Protein AF-A5N403-F1 (afdb_monomer)

Foldseek 3Di:
DDDDDDDPDPDDDDFAEDALEEDEDAQVVQVVCVVCQPDFDVVQLVCLVQFDQDPVRYTRWYWYHHPPDQKTKTAHAPNGRGRPDIDIGNGCCVVPVPQQFQQNVQCDKDAQEFEAEPVDDDDTATQGIGHNQFWDPQLCVVLVLNRRWGFPDWDQDPSGTYTYTYSHDRVSSRVVRCLSNVNDPPVVNPNITDDPVRDPDPDDPDDD

Organism: Clostridium kluyveri (strain ATCC 8527 / DSM 555 / NBRC 12016 / NCIMB 10680 / K1) (NCBI:txid431943)

Sequence (208 aa):
MKAIFERKPSDFNPQDFEVSKILRLPAKVFEDVLKSPQRDYDFIQDNIEQMYCDSSGVYHCLLLTGDGRTDGLLVESEDYGYCRYASYVPNISGLIAPVSRLKDLLRTRWENLHLLHKDVEVQPATIVELDEHTLTDAGKEAWTDVLDAEVVKVYTGYYGLQMELDKVKPSRLEEFSAMLAGYCPVSDYEKWVTQEDDAPSQSPQMKL

pLDDT: mean 91.49, std 12.28, range [38.53, 98.38]

Secondary structure (DSSP, 8-state):
------SS-SS-----EEEEEEEEE-HHHHHHHHH-TTS--HHHHTTGGG-EE-TTS-EEEEEEEETT-S-EEEEE-TTSSS-SEEEEES-THHHHS---BHHHHTTS-EEEEEEEETTB---PPPEEEESTTSB-HHHHHHTHHHHT-EEEEEEEETTEEEEEEESS-HHHHHHHHHHHTT-S-HHHHHHHB--GGGS---------

Radius of gyration: 23.16 Å; Cα contacts (8 Å, |Δi|>4): 354; chains: 1; bounding box: 57×55×63 Å

InterPro domains:
  IPR046292 Domain of unknown function DUF6329 [PF19854] (57-93)

Nearest PDB structures (foldseek):
  1hz6-assembly4_A  TM=2.995E-01  e=2.542E+00  Finegoldia magna ATCC 29328
  8bsh-assembly1_C  TM=2.728E-01  e=5.408E+00  Saccharomyces cerevisiae
  4kkj-assembly1_A  TM=2.646E-01  e=7.889E+00  Homo sapiens

Structure (mmCIF, N/CA/C/O backbone):
data_AF-A5N403-F1
#
_entry.id   AF-A5N403-F1
#
loop_
_atom_site.group_PDB
_atom_site.id
_atom_site.type_symbol
_atom_site.label_atom_id
_atom_site.label_alt_id
_atom_site.label_comp_id
_atom_site.label_asym_id
_atom_site.label_entity_id
_atom_site.label_seq_id
_atom_site.pdbx_PDB_ins_code
_atom_site.Cartn_x
_atom_site.Cartn_y
_atom_site.Cartn_z
_atom_site.occupancy
_atom_site.B_iso_or_equiv
_atom_site.auth_seq_id
_atom_site.auth_comp_id
_atom_site.auth_asym_id
_atom_site.auth_atom_id
_atom_site.pdbx_PDB_model_num
ATOM 1 N N . MET A 1 1 ? 0.984 11.788 18.161 1.00 70.75 1 MET A N 1
ATOM 2 C CA . MET A 1 1 ? 0.977 10.320 17.979 1.00 70.75 1 MET A CA 1
ATOM 3 C C . MET A 1 1 ? 0.554 9.676 19.298 1.00 70.75 1 MET A C 1
ATOM 5 O O . MET A 1 1 ? 0.879 10.239 20.337 1.00 70.75 1 MET A O 1
ATOM 9 N N . LYS A 1 2 ? -0.217 8.583 19.272 1.00 83.81 2 LYS A N 1
ATOM 10 C CA . LYS A 1 2 ? -0.691 7.843 20.462 1.00 83.81 2 LYS A CA 1
ATOM 11 C C . LYS A 1 2 ? -0.346 6.361 20.291 1.00 83.81 2 LYS A C 1
ATOM 13 O O . LYS A 1 2 ? -0.233 5.926 19.153 1.00 83.81 2 LYS A O 1
ATOM 18 N N . ALA A 1 3 ? -0.197 5.618 21.383 1.00 88.56 3 ALA A N 1
ATOM 19 C CA . ALA A 1 3 ? 0.074 4.180 21.370 1.00 88.56 3 ALA A CA 1
ATOM 20 C C . ALA A 1 3 ? -0.547 3.505 22.603 1.00 88.56 3 ALA A C 1
ATOM 22 O O . ALA A 1 3 ? -0.790 4.173 23.613 1.00 88.56 3 ALA A O 1
ATOM 23 N N . ILE A 1 4 ? -0.787 2.196 22.514 1.00 89.12 4 ILE A N 1
ATOM 24 C CA . ILE A 1 4 ? -1.200 1.344 23.635 1.00 89.12 4 ILE A CA 1
ATOM 25 C C . ILE A 1 4 ? 0.062 0.688 24.206 1.00 89.12 4 ILE A C 1
ATOM 27 O O . ILE A 1 4 ? 0.903 0.213 23.449 1.00 89.12 4 ILE A O 1
ATOM 31 N N . PHE A 1 5 ? 0.214 0.693 25.531 1.00 91.94 5 PHE A N 1
ATOM 32 C CA . PHE A 1 5 ? 1.354 0.082 26.215 1.00 91.94 5 PHE A CA 1
ATOM 33 C C . PHE A 1 5 ? 0.910 -1.154 26.992 1.00 91.94 5 PHE A C 1
ATOM 35 O O . PHE A 1 5 ? -0.034 -1.090 27.779 1.00 91.94 5 PHE A O 1
ATOM 42 N N . GLU A 1 6 ? 1.647 -2.248 26.832 1.00 92.88 6 GLU A N 1
ATOM 43 C CA . GLU A 1 6 ? 1.487 -3.456 27.634 1.00 92.88 6 GLU A CA 1
ATOM 44 C C . GLU A 1 6 ? 2.423 -3.426 28.845 1.00 92.88 6 GLU A C 1
ATOM 46 O O . GLU A 1 6 ? 3.586 -3.016 28.768 1.00 92.88 6 GLU A O 1
ATOM 51 N N . ARG A 1 7 ? 1.929 -3.857 30.008 1.00 94.88 7 ARG A N 1
ATOM 52 C CA . ARG A 1 7 ? 2.739 -3.898 31.228 1.00 94.88 7 ARG A CA 1
ATOM 53 C C . ARG A 1 7 ? 3.475 -5.230 31.314 1.00 94.88 7 ARG A C 1
ATOM 55 O O . ARG A 1 7 ? 2.864 -6.234 31.658 1.00 94.88 7 ARG A O 1
ATOM 62 N N . LYS A 1 8 ? 4.803 -5.187 31.158 1.00 94.38 8 LYS A N 1
ATOM 63 C CA . LYS A 1 8 ? 5.703 -6.355 31.250 1.00 94.38 8 LYS A CA 1
ATOM 64 C C . LYS A 1 8 ? 5.299 -7.493 30.290 1.00 94.38 8 LYS A C 1
ATOM 66 O O . LYS A 1 8 ? 5.094 -8.612 30.765 1.00 94.38 8 LYS A O 1
ATOM 71 N N . PRO A 1 9 ? 5.178 -7.224 28.979 1.00 93.56 9 PRO A N 1
ATOM 72 C CA . PRO A 1 9 ? 4.938 -8.291 28.020 1.00 93.56 9 PRO A CA 1
ATOM 73 C C . PRO A 1 9 ? 6.123 -9.262 28.057 1.00 93.56 9 PRO A C 1
ATOM 75 O O . PRO A 1 9 ? 7.281 -8.839 28.058 1.00 93.56 9 PRO A O 1
ATOM 78 N N . SER A 1 10 ? 5.837 -10.560 28.144 1.00 93.12 10 SER A N 1
ATOM 79 C CA . SER A 1 10 ? 6.849 -11.596 27.912 1.00 93.12 10 SER A CA 1
ATOM 80 C C . SER A 1 10 ? 7.191 -11.719 26.428 1.00 93.12 10 SER A C 1
ATOM 82 O O . SER A 1 10 ? 8.292 -12.150 26.107 1.00 93.12 10 SER A O 1
ATOM 84 N N . ASP A 1 11 ? 6.254 -11.334 25.558 1.00 93.50 11 ASP A N 1
ATOM 85 C CA . ASP A 1 11 ? 6.390 -11.238 24.108 1.00 93.50 11 ASP A CA 1
ATOM 86 C C . ASP A 1 11 ? 5.306 -10.293 23.554 1.00 93.50 11 ASP A C 1
ATOM 88 O O . ASP A 1 11 ? 4.301 -10.060 24.231 1.00 93.50 11 ASP A O 1
ATOM 92 N N . PHE A 1 12 ? 5.496 -9.769 22.344 1.00 88.69 12 PHE A N 1
ATOM 93 C CA . PHE A 1 12 ? 4.447 -9.093 21.581 1.00 88.69 12 PHE A CA 1
ATOM 94 C C . PHE A 1 12 ? 3.900 -10.072 20.547 1.00 88.69 12 PHE A C 1
ATOM 96 O O . PHE A 1 12 ? 4.667 -10.637 19.778 1.00 88.69 12 PHE A O 1
ATOM 103 N N . ASN A 1 13 ? 2.579 -10.242 20.500 1.00 88.06 13 ASN A N 1
ATOM 104 C CA . ASN A 1 13 ? 1.920 -11.184 19.593 1.00 88.06 13 ASN A CA 1
ATOM 105 C C . ASN A 1 13 ? 1.153 -10.444 18.475 1.00 88.06 13 ASN A C 1
ATOM 107 O O . ASN A 1 13 ? -0.083 -10.432 18.496 1.00 88.06 13 ASN A O 1
ATOM 111 N N . PRO A 1 14 ? 1.841 -9.760 17.536 1.00 90.75 14 PRO A N 1
ATOM 112 C CA . PRO A 1 14 ? 1.176 -9.117 16.409 1.00 90.75 14 PRO A CA 1
ATOM 113 C C . PRO A 1 14 ? 0.427 -10.167 15.581 1.00 90.75 14 PRO A C 1
ATOM 115 O O . PRO A 1 14 ? 0.894 -11.292 15.431 1.00 90.75 14 PRO A O 1
ATOM 118 N N . GLN A 1 15 ? -0.752 -9.801 15.086 1.00 93.56 15 GLN A N 1
ATOM 119 C CA . GLN A 1 15 ? -1.562 -10.654 14.218 1.00 93.56 15 GLN A CA 1
ATOM 120 C C . GLN A 1 15 ? -1.474 -10.134 12.785 1.00 93.56 15 GLN A C 1
ATOM 122 O O . GLN A 1 15 ? -1.488 -8.916 12.576 1.00 93.56 15 GLN A O 1
ATOM 127 N N . ASP A 1 16 ? -1.412 -11.049 11.820 1.00 93.44 16 ASP A N 1
ATOM 128 C CA . ASP A 1 16 ? -1.565 -10.704 10.411 1.00 93.44 16 ASP A CA 1
ATOM 129 C C . ASP A 1 16 ? -3.005 -10.256 10.149 1.00 93.44 16 ASP A C 1
ATOM 131 O O . ASP A 1 16 ? -3.963 -10.776 10.733 1.00 93.44 16 ASP A O 1
ATOM 135 N N . PHE A 1 17 ? -3.165 -9.265 9.278 1.00 95.06 17 PHE A N 1
ATOM 136 C CA . PHE A 1 17 ? -4.475 -8.720 8.951 1.00 95.06 17 PHE A CA 1
ATOM 137 C C . PHE A 1 17 ? -4.552 -8.258 7.498 1.00 95.06 17 PHE A C 1
ATOM 139 O O . PHE A 1 17 ? -3.551 -7.862 6.899 1.00 95.06 17 PHE A O 1
ATOM 146 N N . GLU A 1 18 ? -5.773 -8.232 6.974 1.00 92.25 18 GLU A N 1
ATOM 147 C CA . GLU A 1 18 ? -6.131 -7.617 5.701 1.00 92.25 18 GLU A CA 1
ATOM 148 C C . GLU A 1 18 ? -7.234 -6.578 5.939 1.00 92.25 18 GLU A C 1
ATOM 150 O O . GLU A 1 18 ? -8.177 -6.801 6.702 1.00 92.25 18 GLU A O 1
ATOM 155 N N . VAL A 1 19 ? -7.123 -5.409 5.303 1.00 94.62 19 VAL A N 1
ATOM 156 C CA . VAL A 1 19 ? -8.184 -4.395 5.352 1.00 94.62 19 VAL A CA 1
ATOM 157 C C . VAL A 1 19 ? -9.211 -4.711 4.273 1.00 94.62 19 VAL A C 1
ATOM 159 O O . VAL A 1 19 ? -9.055 -4.312 3.121 1.00 94.62 19 VAL A O 1
ATOM 162 N N . SER A 1 20 ? -10.294 -5.375 4.662 1.00 94.38 20 SER A N 1
ATOM 163 C CA . SER A 1 20 ? -11.363 -5.781 3.746 1.00 94.38 20 SER A CA 1
ATOM 164 C C . SER A 1 20 ? -12.211 -4.590 3.297 1.00 94.38 20 SER A C 1
ATOM 166 O O . SER A 1 20 ? -12.667 -4.525 2.155 1.00 94.38 20 SER A O 1
ATOM 168 N N . LYS A 1 21 ? -12.413 -3.596 4.176 1.00 94.69 21 LYS A N 1
ATOM 169 C CA . LYS A 1 21 ? -13.143 -2.366 3.838 1.00 94.69 21 LYS A CA 1
ATOM 170 C C . LYS A 1 21 ? -12.748 -1.192 4.726 1.00 94.69 21 LYS A C 1
ATOM 172 O O . LYS A 1 21 ? -12.587 -1.325 5.935 1.00 94.69 21 LYS A O 1
ATOM 177 N N . ILE A 1 22 ? -12.655 -0.006 4.125 1.00 95.81 22 ILE A N 1
ATOM 178 C CA . ILE A 1 22 ? -12.386 1.248 4.838 1.00 95.81 22 ILE A CA 1
ATOM 179 C C . ILE A 1 22 ? -13.698 2.010 5.028 1.00 95.81 22 ILE A C 1
ATOM 181 O O . ILE A 1 22 ? -14.377 2.331 4.050 1.00 95.81 22 ILE A O 1
ATOM 185 N N . LEU A 1 23 ? -14.027 2.360 6.272 1.00 96.81 23 LEU A N 1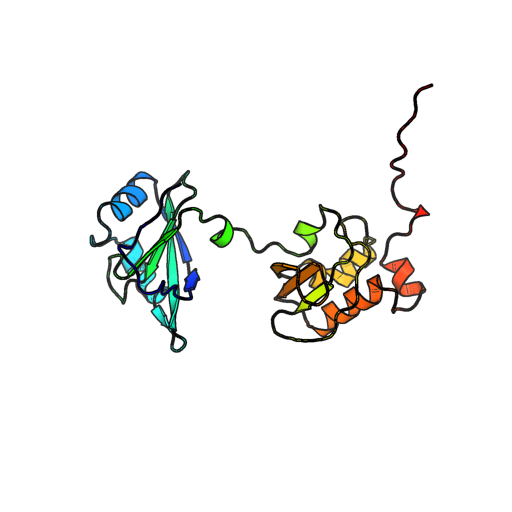
ATOM 186 C CA . LEU A 1 23 ? -15.165 3.220 6.600 1.00 96.81 23 LEU A CA 1
ATOM 187 C C . LEU A 1 23 ? -14.664 4.585 7.084 1.00 96.81 23 LEU A C 1
ATOM 189 O O . LEU A 1 23 ? -13.942 4.693 8.078 1.00 96.81 23 LEU A O 1
ATOM 193 N N . ARG A 1 24 ? -15.048 5.647 6.369 1.00 96.56 24 ARG A N 1
ATOM 194 C CA . ARG A 1 24 ? -14.792 7.039 6.766 1.00 96.56 24 ARG A CA 1
ATOM 195 C C . ARG A 1 24 ? -15.974 7.548 7.576 1.00 96.56 24 ARG A C 1
ATOM 197 O O . ARG A 1 24 ? -17.090 7.616 7.068 1.00 96.56 24 ARG A O 1
ATOM 204 N N . LEU A 1 25 ? -15.723 7.866 8.838 1.00 98.00 25 LEU A N 1
ATOM 205 C CA . LEU A 1 25 ? -16.718 8.311 9.800 1.00 98.00 25 LEU A CA 1
ATOM 206 C C . LEU A 1 25 ? -16.535 9.805 10.095 1.00 98.00 25 LEU A C 1
ATOM 208 O O . LEU A 1 25 ? -15.399 10.295 10.132 1.00 98.00 25 LEU A O 1
ATOM 212 N N . PRO A 1 26 ? -17.618 10.526 10.431 1.00 98.00 26 PRO A N 1
ATOM 213 C CA . PRO A 1 26 ? -17.488 11.850 11.021 1.00 98.00 26 PRO A CA 1
ATOM 214 C C . PRO A 1 26 ? -16.574 11.796 12.250 1.00 98.00 26 PRO A C 1
ATOM 216 O O . PRO A 1 26 ? -16.711 10.899 13.087 1.00 98.00 26 PRO A O 1
ATOM 219 N N . ALA A 1 27 ? -15.674 12.772 12.400 1.00 95.94 27 ALA A N 1
ATOM 220 C CA . ALA A 1 27 ? -14.643 12.762 13.446 1.00 95.94 27 ALA A CA 1
ATOM 221 C C . ALA A 1 27 ? -15.198 12.487 14.857 1.00 95.94 27 ALA A C 1
ATOM 223 O O . ALA A 1 27 ? -14.619 11.712 15.615 1.00 95.94 27 ALA A O 1
ATOM 224 N N . LYS A 1 28 ? -16.362 13.064 15.185 1.00 97.31 28 LYS A N 1
ATOM 225 C CA . LYS A 1 28 ? -17.038 12.856 16.473 1.00 97.31 28 LYS A CA 1
ATOM 226 C C . LYS A 1 28 ? -17.514 11.413 16.672 1.00 97.31 28 LYS A C 1
ATOM 228 O O . LYS A 1 28 ? -17.367 10.880 17.762 1.00 97.31 28 LYS A O 1
ATOM 233 N N . VAL A 1 29 ? -18.039 10.775 15.62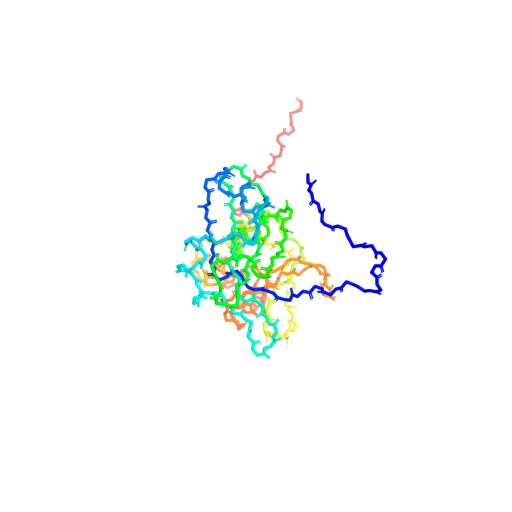4 1.00 98.25 29 VAL A N 1
ATOM 234 C CA . VAL A 1 29 ? -18.473 9.370 15.678 1.00 98.25 29 VAL A CA 1
ATOM 235 C C . VAL A 1 29 ? -17.265 8.465 15.900 1.00 98.25 29 VAL A C 1
ATOM 237 O O . VAL A 1 29 ? -17.306 7.605 16.772 1.00 98.25 29 VAL A O 1
ATOM 240 N N . PHE A 1 30 ? -16.162 8.702 15.184 1.00 98.12 30 PHE A N 1
ATOM 241 C CA . PHE A 1 30 ? -14.920 7.956 15.396 1.00 98.12 30 PHE A CA 1
ATOM 242 C C . PHE A 1 30 ? -14.374 8.129 16.825 1.00 98.12 30 PHE A C 1
ATOM 244 O O . PHE A 1 30 ? -13.974 7.158 17.463 1.00 98.12 30 PHE A O 1
ATOM 251 N N . GLU A 1 31 ? -14.403 9.346 17.376 1.00 97.06 31 GLU A N 1
ATOM 252 C CA . GLU A 1 31 ? -14.038 9.578 18.779 1.00 97.06 31 GLU A CA 1
ATOM 253 C C . GLU A 1 31 ? -14.940 8.836 19.768 1.00 97.06 31 GLU A C 1
ATOM 255 O O . GLU A 1 31 ? -14.452 8.360 20.794 1.00 97.06 31 GLU A O 1
ATOM 260 N N . ASP A 1 32 ? -16.238 8.747 19.482 1.00 98.06 32 ASP A N 1
ATOM 261 C CA . ASP A 1 32 ? -17.183 8.008 20.314 1.00 98.06 32 ASP A CA 1
ATOM 262 C C . ASP A 1 32 ? -16.896 6.499 20.266 1.00 98.06 32 ASP A C 1
ATOM 264 O O . ASP A 1 32 ? -16.936 5.856 21.313 1.00 98.06 32 ASP A O 1
ATOM 268 N N . VAL A 1 33 ? -16.515 5.947 19.105 1.00 98.25 33 VAL A N 1
ATOM 269 C CA . VAL A 1 33 ? -16.032 4.555 18.980 1.00 98.25 33 VAL A CA 1
ATOM 270 C C . VAL A 1 33 ? -14.800 4.326 19.853 1.00 98.25 33 VAL A C 1
ATOM 272 O O . VAL A 1 33 ? -14.774 3.385 20.639 1.00 98.25 33 VAL A O 1
ATOM 275 N N . LEU A 1 34 ? -13.803 5.217 19.800 1.00 96.88 34 LEU A N 1
ATOM 276 C CA . LEU A 1 34 ? -12.602 5.092 20.638 1.00 96.88 34 LEU A CA 1
ATOM 277 C C . LEU A 1 34 ? -12.911 5.153 22.144 1.00 96.88 34 LEU A C 1
ATOM 279 O O . LEU A 1 34 ? -12.219 4.520 22.940 1.00 96.88 34 LEU A O 1
ATOM 283 N N . LYS A 1 35 ? -13.923 5.929 22.554 1.00 97.31 35 LYS A N 1
ATOM 284 C CA . LYS A 1 35 ? -14.345 6.048 23.962 1.00 97.31 35 LYS A CA 1
ATOM 285 C C . LYS A 1 35 ? -15.229 4.890 24.419 1.00 97.31 35 LYS A C 1
ATOM 287 O O . LYS A 1 35 ? -15.320 4.639 25.619 1.00 97.31 35 LYS A O 1
ATOM 292 N N . SER A 1 36 ? -15.941 4.235 23.507 1.00 97.81 36 SER A N 1
ATOM 293 C CA . SER A 1 36 ? -16.949 3.221 23.830 1.00 97.81 36 SER A CA 1
ATOM 294 C C . SER A 1 36 ? -16.965 2.078 22.805 1.00 97.81 36 SER A C 1
ATOM 296 O O . SER A 1 36 ? -18.008 1.810 22.218 1.00 97.81 36 SER A O 1
ATOM 298 N N . PRO A 1 37 ? -15.850 1.345 22.617 1.00 97.31 37 PRO A N 1
ATOM 299 C CA . PRO A 1 37 ? -15.726 0.340 21.554 1.00 97.31 37 PRO A CA 1
ATOM 300 C C . PRO A 1 37 ? -16.685 -0.855 21.697 1.00 97.31 37 PRO A C 1
ATOM 302 O O . PRO A 1 37 ? -16.956 -1.537 20.716 1.00 97.31 37 PRO A O 1
ATOM 305 N N . GLN A 1 38 ? -17.217 -1.100 22.900 1.00 97.38 38 GLN A N 1
ATOM 306 C CA . GLN A 1 38 ? -18.195 -2.164 23.180 1.00 97.38 38 GLN A CA 1
ATOM 307 C C . GLN A 1 38 ? -19.654 -1.752 22.926 1.00 97.38 38 GLN A C 1
ATOM 309 O O . GLN A 1 38 ? -20.561 -2.549 23.140 1.00 97.38 38 GLN A O 1
ATOM 314 N N . ARG A 1 39 ? -19.911 -0.497 22.541 1.00 98.06 39 ARG A N 1
ATOM 315 C CA . ARG A 1 39 ? -21.250 -0.059 22.141 1.00 98.06 39 ARG A CA 1
ATOM 316 C C . ARG A 1 39 ? -21.583 -0.648 20.768 1.00 98.06 39 ARG A C 1
ATOM 318 O O . ARG A 1 39 ? -20.705 -0.709 19.917 1.00 98.06 39 ARG A O 1
ATOM 325 N N . ASP A 1 40 ? -22.848 -0.992 20.539 1.00 98.12 40 ASP A N 1
ATOM 326 C CA . ASP A 1 40 ? -23.319 -1.367 19.205 1.00 98.12 40 ASP A CA 1
ATOM 327 C C . ASP A 1 40 ? -23.380 -0.161 18.253 1.00 98.12 40 ASP A C 1
ATOM 329 O O . ASP A 1 40 ? -23.869 0.926 18.598 1.00 98.12 40 ASP A O 1
ATOM 333 N N . TYR A 1 41 ? -22.889 -0.378 17.039 1.00 98.25 41 TYR A N 1
ATOM 334 C CA . TYR A 1 41 ? -22.841 0.571 15.942 1.00 98.25 41 TYR A CA 1
ATOM 335 C C . TYR A 1 41 ? -23.411 -0.071 14.677 1.00 98.25 41 TYR A C 1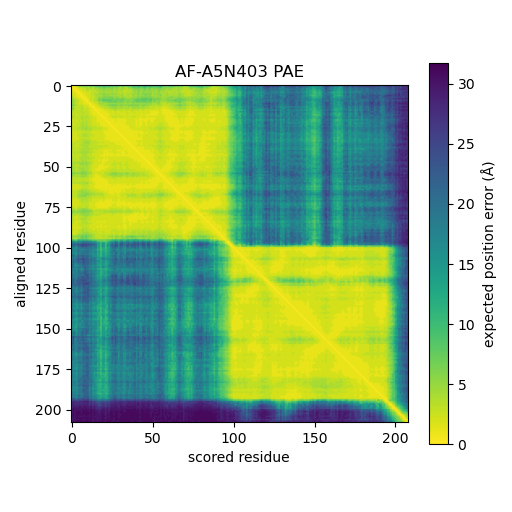
ATOM 337 O O . TYR A 1 41 ? -22.868 -1.055 14.175 1.00 98.25 41 TYR A O 1
ATOM 345 N N . ASP A 1 42 ? -24.444 0.552 14.109 1.00 98.19 42 ASP A N 1
ATOM 346 C CA . ASP A 1 42 ? -25.124 0.059 12.902 1.00 98.19 42 ASP A CA 1
ATOM 347 C C . ASP A 1 42 ? -24.138 -0.207 11.752 1.00 98.19 42 ASP A C 1
ATOM 349 O O . ASP A 1 42 ? -24.193 -1.244 11.108 1.00 98.19 42 ASP A O 1
ATOM 353 N N . PHE A 1 43 ? -23.141 0.665 11.555 1.00 98.00 43 PHE A N 1
ATOM 354 C CA . PHE A 1 43 ? -22.145 0.489 10.493 1.00 98.00 43 PHE A CA 1
ATOM 355 C C . PHE A 1 43 ? -21.184 -0.693 10.711 1.00 98.00 43 PHE A C 1
ATOM 357 O O . PHE A 1 43 ? -20.545 -1.114 9.752 1.00 98.00 43 PHE A O 1
ATOM 364 N N . ILE A 1 44 ? -21.033 -1.216 11.931 1.00 98.25 44 ILE A N 1
ATOM 365 C CA . ILE A 1 44 ? -20.295 -2.469 12.165 1.00 98.25 44 ILE A CA 1
ATOM 366 C C . ILE A 1 44 ? -21.213 -3.638 11.815 1.00 98.25 44 ILE A C 1
ATOM 368 O O . ILE A 1 44 ? -20.826 -4.504 11.034 1.00 98.25 44 ILE A O 1
ATOM 372 N N . GLN A 1 45 ? -22.453 -3.599 12.307 1.00 97.44 45 GLN A N 1
ATOM 373 C CA . GLN A 1 45 ? -23.462 -4.623 12.052 1.00 97.44 45 GLN A CA 1
ATOM 374 C C . GLN A 1 45 ? -23.752 -4.804 10.550 1.00 97.44 45 GLN A C 1
ATOM 376 O O . GLN A 1 45 ? -23.795 -5.928 10.056 1.00 97.44 45 GLN A O 1
ATOM 381 N N . ASP A 1 46 ? -23.854 -3.705 9.802 1.00 98.12 46 ASP A N 1
ATOM 382 C CA . ASP A 1 46 ? -24.070 -3.692 8.349 1.00 98.12 46 ASP A CA 1
ATOM 383 C C . ASP A 1 46 ? -22.896 -4.288 7.548 1.00 98.12 46 ASP A C 1
ATOM 385 O O . ASP A 1 46 ? -23.007 -4.489 6.338 1.00 98.12 46 ASP A O 1
ATOM 389 N N . ASN A 1 47 ? -21.744 -4.523 8.184 1.00 97.94 47 ASN A N 1
ATOM 390 C CA . ASN A 1 47 ? -20.521 -4.987 7.531 1.00 97.94 47 ASN A CA 1
ATOM 391 C C . ASN A 1 47 ? -19.947 -6.268 8.160 1.00 97.94 47 ASN A C 1
ATOM 393 O O . ASN A 1 47 ? -18.784 -6.578 7.907 1.00 97.94 47 ASN A O 1
ATOM 397 N N . ILE A 1 48 ? -20.745 -7.024 8.924 1.00 97.50 48 ILE A N 1
ATOM 398 C CA . ILE A 1 48 ? -20.330 -8.297 9.541 1.00 97.50 48 ILE A CA 1
ATOM 399 C C . ILE A 1 48 ? -19.697 -9.250 8.520 1.00 97.50 48 ILE A C 1
ATOM 401 O O . ILE A 1 48 ? -18.601 -9.741 8.747 1.00 97.50 48 ILE A O 1
ATOM 405 N N . GLU A 1 49 ? -20.311 -9.422 7.347 1.00 96.56 49 GLU A N 1
ATOM 406 C CA . GLU A 1 49 ? -19.819 -10.337 6.302 1.00 96.56 49 GLU A CA 1
ATOM 407 C C . GLU A 1 49 ? -18.431 -9.969 5.737 1.00 96.56 49 GLU A C 1
ATOM 409 O O . GLU A 1 49 ? -17.838 -10.748 4.996 1.00 96.56 49 GLU A O 1
ATOM 414 N N . GLN A 1 50 ? -17.920 -8.770 6.037 1.00 95.50 50 GLN A N 1
ATOM 415 C CA . GLN A 1 50 ? -16.589 -8.312 5.625 1.00 95.50 50 GLN A CA 1
ATOM 416 C C . GLN A 1 50 ? -15.513 -8.596 6.681 1.00 95.50 50 GLN A C 1
ATOM 418 O O . GLN A 1 50 ? -14.350 -8.287 6.439 1.00 95.50 50 GLN A O 1
ATOM 423 N N . MET A 1 51 ? -15.889 -9.114 7.852 1.00 97.44 51 MET A N 1
ATOM 424 C CA . MET A 1 51 ? -14.993 -9.358 8.978 1.00 97.44 51 MET A CA 1
ATOM 425 C C . MET A 1 51 ? -15.006 -10.833 9.354 1.00 97.44 51 MET A C 1
ATOM 427 O O . MET A 1 51 ? -16.071 -11.415 9.529 1.00 97.44 51 MET A O 1
ATOM 431 N N . TYR A 1 52 ? -13.826 -11.436 9.461 1.00 96.75 52 TYR A N 1
ATOM 432 C CA . TYR A 1 52 ? -13.647 -12.804 9.948 1.00 96.75 52 TYR A CA 1
ATOM 433 C C . TYR A 1 52 ? -12.157 -13.087 10.176 1.00 96.75 52 TYR A C 1
ATOM 435 O O . TYR A 1 52 ? -11.287 -12.368 9.688 1.00 96.75 52 TYR A O 1
ATOM 443 N N . CYS A 1 53 ? -11.844 -14.162 10.895 1.00 95.75 53 CYS A N 1
ATOM 444 C CA . CYS A 1 53 ? -10.495 -14.721 10.955 1.00 95.75 53 CYS A CA 1
ATOM 445 C C . CYS A 1 53 ? -10.457 -15.969 10.065 1.00 95.75 53 CYS A C 1
ATOM 447 O O . CYS A 1 53 ? -11.296 -16.862 10.220 1.00 95.75 53 CYS A O 1
ATOM 449 N N . ASP A 1 54 ? -9.541 -16.014 9.098 1.00 94.12 54 ASP A N 1
ATOM 450 C CA . ASP A 1 54 ? -9.447 -17.149 8.180 1.00 94.12 54 ASP A CA 1
ATOM 451 C C . ASP A 1 54 ? -8.708 -18.354 8.792 1.00 94.12 54 ASP A C 1
ATOM 453 O O . ASP A 1 54 ? -8.194 -18.319 9.911 1.00 94.12 54 ASP A O 1
ATOM 457 N N . SER A 1 55 ? -8.648 -19.466 8.053 1.00 93.81 55 SER A N 1
ATOM 458 C CA . SER A 1 55 ? -7.991 -20.693 8.524 1.00 93.81 55 SER A CA 1
ATOM 459 C C . SER A 1 55 ? -6.478 -20.563 8.730 1.00 93.81 55 SER A C 1
ATOM 461 O O . SER A 1 55 ? -5.881 -21.439 9.355 1.00 93.81 55 SER A O 1
ATOM 463 N N . SER A 1 56 ? -5.859 -19.517 8.182 1.00 92.06 56 SER A N 1
ATOM 464 C CA . SER A 1 56 ? -4.435 -19.207 8.329 1.00 92.06 56 SER A CA 1
ATOM 465 C C . SER A 1 56 ? -4.172 -18.267 9.510 1.00 92.06 56 SER A C 1
ATOM 467 O O . SER A 1 56 ? -3.015 -17.994 9.816 1.00 92.06 56 SER A O 1
ATOM 469 N N . GLY A 1 57 ? -5.224 -17.797 10.191 1.00 91.94 57 GLY A N 1
ATOM 470 C CA . GLY A 1 57 ? -5.128 -16.864 11.311 1.00 91.94 57 GLY A CA 1
ATOM 471 C C . GLY A 1 57 ? -5.055 -15.394 10.893 1.00 91.94 57 GLY A C 1
ATOM 472 O O . GLY A 1 57 ? -4.768 -14.553 11.743 1.00 91.94 57 GLY A O 1
ATOM 473 N N . VAL A 1 58 ? -5.310 -15.068 9.619 1.00 94.06 58 VAL A N 1
ATOM 474 C CA . VAL A 1 58 ? -5.326 -13.679 9.143 1.00 94.06 58 VAL A CA 1
ATOM 475 C C . VAL A 1 58 ? -6.677 -13.054 9.473 1.00 94.06 58 VAL A C 1
ATOM 477 O O . VAL A 1 58 ? -7.733 -13.593 9.129 1.00 94.06 58 VAL A O 1
ATOM 480 N N . TYR A 1 59 ? -6.648 -11.903 10.139 1.00 96.44 59 TYR A N 1
ATOM 481 C CA . TYR A 1 59 ? -7.852 -11.143 10.455 1.00 96.44 59 TYR A CA 1
ATOM 482 C C . TYR A 1 59 ? -8.260 -10.259 9.273 1.00 96.44 59 TYR A C 1
ATOM 484 O O . TYR A 1 59 ? -7.600 -9.268 8.959 1.00 96.44 59 TYR A O 1
ATOM 492 N N . HIS A 1 60 ? -9.394 -10.570 8.659 1.00 96.06 60 HIS A N 1
ATOM 493 C CA . HIS A 1 60 ? -10.082 -9.712 7.698 1.00 96.06 60 HIS A CA 1
ATOM 494 C C . HIS A 1 60 ? -10.865 -8.658 8.482 1.00 96.06 60 HIS A C 1
ATOM 496 O O . HIS A 1 60 ? -11.756 -8.990 9.261 1.00 96.06 60 HIS A O 1
ATOM 502 N N . CYS A 1 61 ? -10.464 -7.392 8.359 1.00 97.38 61 CYS A N 1
ATOM 503 C CA . CYS A 1 61 ? -10.904 -6.313 9.244 1.00 97.38 61 CYS A CA 1
ATOM 504 C C . CYS A 1 61 ? -11.558 -5.154 8.488 1.00 97.38 61 CYS A C 1
ATOM 506 O O . CYS A 1 61 ? -11.178 -4.803 7.366 1.00 97.38 61 CYS A O 1
ATOM 508 N N . LEU A 1 62 ? -12.433 -4.426 9.183 1.00 98.12 62 LEU A N 1
ATOM 509 C CA . LEU A 1 62 ? -12.735 -3.044 8.823 1.00 98.12 62 LEU A CA 1
ATOM 510 C C . LEU A 1 62 ? -11.611 -2.124 9.296 1.00 98.12 62 LEU A C 1
ATOM 512 O O . LEU A 1 62 ? -11.132 -2.249 10.421 1.00 98.12 62 LEU A O 1
ATOM 516 N N . LEU A 1 63 ? -11.256 -1.129 8.484 1.00 97.94 63 LEU A N 1
ATOM 517 C CA . LEU A 1 63 ? -10.485 0.029 8.933 1.00 97.94 63 LEU A CA 1
ATOM 518 C C . LEU A 1 63 ? -11.424 1.225 9.108 1.00 97.94 63 LEU A C 1
ATOM 520 O O . LEU A 1 63 ? -11.854 1.851 8.135 1.00 97.94 63 LEU A O 1
ATOM 524 N N . LEU A 1 64 ? -11.721 1.567 10.359 1.00 98.19 64 LEU A N 1
ATOM 525 C CA . LEU A 1 64 ? -12.464 2.775 10.699 1.00 98.19 64 LEU A CA 1
ATOM 526 C C . LEU A 1 64 ? -11.515 3.975 10.723 1.00 98.19 64 LEU A C 1
ATOM 528 O O . LEU A 1 64 ? -10.450 3.938 11.343 1.00 98.19 64 LEU A O 1
ATOM 532 N N . THR A 1 65 ? -11.925 5.062 10.077 1.00 96.69 65 THR A N 1
ATOM 533 C CA . THR A 1 65 ? -11.170 6.320 10.007 1.00 96.69 65 THR A CA 1
ATOM 534 C C . THR A 1 65 ? -12.077 7.492 10.359 1.00 96.69 65 THR A C 1
ATOM 536 O O . THR A 1 65 ? -13.285 7.429 10.137 1.00 96.69 65 THR A O 1
ATOM 539 N N . GLY A 1 66 ? -11.514 8.563 10.919 1.00 96.25 66 GLY A N 1
ATOM 540 C CA . GLY A 1 66 ? -12.250 9.797 11.198 1.00 96.25 66 GLY A CA 1
ATOM 541 C C . GLY A 1 66 ? -11.873 10.924 10.238 1.00 96.25 66 GLY A C 1
ATOM 542 O O . GLY A 1 66 ? -10.702 11.071 9.888 1.00 96.25 66 GLY A O 1
ATOM 543 N N . ASP A 1 67 ? -12.837 11.759 9.854 1.00 93.19 67 ASP A N 1
ATOM 544 C CA . ASP A 1 67 ? -12.571 12.938 9.021 1.00 93.19 67 ASP A CA 1
ATOM 545 C C . ASP A 1 67 ? -11.468 13.831 9.613 1.00 93.19 67 ASP A C 1
ATOM 547 O O . ASP A 1 67 ? -11.496 14.200 10.789 1.00 93.19 67 ASP A O 1
ATOM 551 N N . GLY A 1 68 ? -10.477 14.179 8.787 1.00 90.00 68 GLY A N 1
ATOM 552 C CA . GLY A 1 68 ? -9.336 15.008 9.194 1.00 90.00 68 GLY A CA 1
ATOM 553 C C . GLY A 1 68 ? -8.339 14.322 10.136 1.00 90.00 68 GLY A C 1
ATOM 554 O O . GLY A 1 68 ? -7.437 14.987 10.646 1.00 90.00 68 GLY A O 1
ATOM 555 N N . ARG A 1 69 ? -8.477 13.013 10.379 1.00 91.81 69 ARG A N 1
ATOM 556 C CA . ARG A 1 69 ? -7.574 12.234 11.232 1.00 91.81 69 ARG A CA 1
ATOM 557 C C . ARG A 1 69 ? -6.601 11.399 10.409 1.00 91.81 69 ARG A C 1
ATOM 559 O O . ARG A 1 69 ? -6.917 10.944 9.314 1.00 91.81 69 ARG A O 1
ATOM 566 N N . THR A 1 70 ? -5.414 11.184 10.966 1.00 91.50 70 THR A N 1
ATOM 567 C CA . THR A 1 70 ? -4.379 10.313 10.385 1.00 91.50 70 THR A CA 1
ATOM 568 C C . THR A 1 70 ? -4.267 8.977 11.112 1.00 91.50 70 THR A C 1
ATOM 570 O O . THR A 1 70 ? -3.510 8.120 10.680 1.00 91.50 70 THR A O 1
ATOM 573 N N . ASP A 1 71 ? -4.964 8.803 12.233 1.00 95.00 71 ASP A N 1
ATOM 574 C CA . ASP A 1 71 ? -5.089 7.540 12.957 1.00 95.00 71 ASP A CA 1
ATOM 575 C C . ASP A 1 71 ? -6.358 6.780 12.547 1.00 95.00 71 ASP A C 1
ATOM 577 O O . ASP A 1 71 ? -7.262 7.338 11.921 1.00 95.00 71 ASP A O 1
ATOM 581 N N . GLY A 1 72 ? -6.422 5.506 12.920 1.00 96.31 72 GLY A N 1
ATOM 582 C CA . GLY A 1 72 ? -7.549 4.630 12.620 1.00 96.31 72 GLY A CA 1
ATOM 583 C C . GLY A 1 72 ? -7.712 3.513 13.640 1.00 96.31 72 GLY A C 1
ATOM 584 O O . GLY A 1 72 ? -6.935 3.393 14.590 1.00 96.31 72 GLY A O 1
ATOM 585 N N . LEU A 1 73 ? -8.743 2.704 13.435 1.00 97.62 73 LEU A N 1
ATOM 586 C CA . LEU A 1 73 ? -9.050 1.540 14.256 1.00 97.62 73 LEU A CA 1
ATOM 587 C C . LEU A 1 73 ? -9.345 0.356 13.334 1.00 97.62 73 LEU A C 1
ATOM 589 O O . LEU A 1 73 ? -10.283 0.4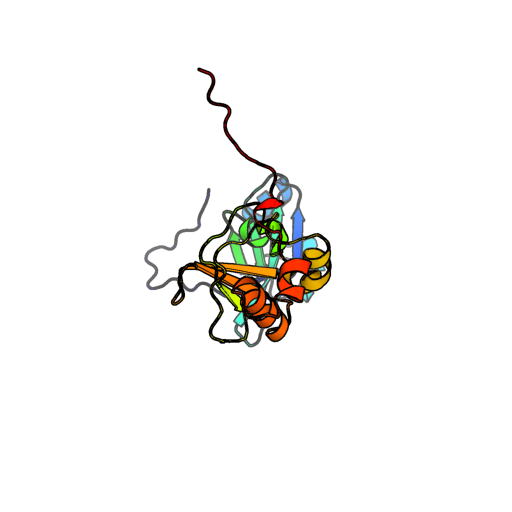27 12.540 1.00 97.62 73 LEU A O 1
ATOM 593 N N . LEU A 1 74 ? -8.543 -0.702 13.430 1.00 98.00 74 LEU A N 1
ATOM 594 C CA . LEU A 1 74 ? -8.880 -1.995 12.840 1.00 98.00 74 LEU A CA 1
ATOM 595 C C . LEU A 1 74 ? -9.931 -2.661 13.718 1.00 98.00 74 LEU A C 1
ATOM 597 O O . LEU A 1 74 ? -9.790 -2.623 14.941 1.00 98.00 74 LEU A O 1
ATOM 601 N N . VAL A 1 75 ? -10.960 -3.238 13.105 1.00 98.38 75 VAL A N 1
ATOM 602 C CA . VAL A 1 75 ? -12.064 -3.903 13.798 1.00 98.38 75 VAL A CA 1
ATOM 603 C C . VAL A 1 75 ? -12.369 -5.241 13.139 1.00 98.38 75 VAL A C 1
ATOM 605 O O . VAL A 1 75 ? -12.584 -5.302 11.931 1.00 98.38 75 VAL A O 1
ATOM 608 N N . GLU A 1 76 ? -12.438 -6.276 13.966 1.00 97.94 76 GLU A N 1
ATOM 609 C CA . GLU A 1 76 ? -13.076 -7.557 13.668 1.00 97.94 76 GLU A CA 1
ATOM 610 C C . GLU A 1 76 ? -14.138 -7.775 14.764 1.00 97.94 76 GLU A C 1
ATOM 612 O O . GLU A 1 76 ? -13.917 -7.447 15.935 1.00 97.94 76 GLU A O 1
ATOM 617 N N . SER A 1 77 ? -15.338 -8.210 14.385 1.00 97.12 77 SER A N 1
ATOM 618 C CA . SER A 1 77 ? -16.508 -8.178 15.271 1.00 97.12 77 SER A CA 1
ATOM 619 C C . SER A 1 77 ? -16.977 -9.544 15.767 1.00 97.12 77 SER A C 1
ATOM 621 O O . SER A 1 77 ? -17.735 -9.589 16.733 1.00 97.12 77 SER A O 1
ATOM 623 N N . GLU A 1 78 ? -16.540 -10.638 15.147 1.00 93.25 78 GLU A N 1
ATOM 624 C CA . GLU A 1 78 ? -17.014 -12.011 15.347 1.00 93.25 78 GLU A CA 1
ATOM 625 C C . GLU A 1 78 ? -18.553 -12.088 15.325 1.00 93.25 78 GLU A C 1
ATOM 627 O O . GLU A 1 78 ? -19.169 -12.643 16.234 1.00 93.25 78 GLU A O 1
ATOM 632 N N . ASP A 1 79 ? -19.168 -11.458 14.317 1.00 94.25 79 ASP A N 1
ATOM 633 C CA . ASP A 1 79 ? -20.620 -11.334 14.099 1.00 94.25 79 ASP A CA 1
ATOM 634 C C . ASP A 1 79 ? -21.391 -10.381 15.042 1.00 94.25 79 ASP A C 1
ATOM 636 O O . ASP A 1 79 ? -22.626 -10.392 15.071 1.00 94.25 79 ASP A O 1
ATOM 640 N N . TYR A 1 80 ? -20.706 -9.519 15.800 1.00 96.50 80 TYR A N 1
ATOM 641 C CA . TYR A 1 80 ? -21.349 -8.537 16.690 1.00 96.50 80 TYR A CA 1
ATOM 642 C C . TYR A 1 80 ? -21.456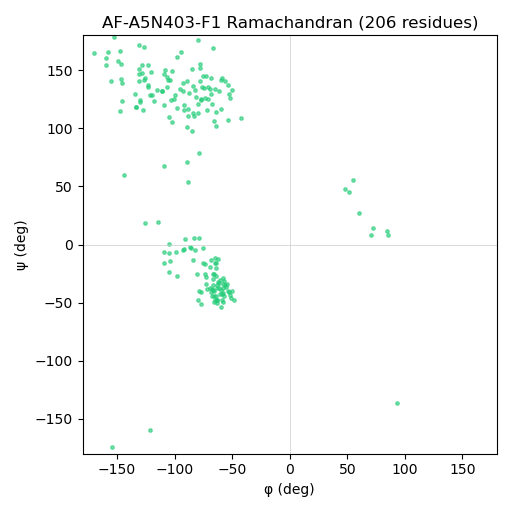 -7.133 16.078 1.00 96.50 80 TYR A C 1
ATOM 644 O O . TYR A 1 80 ? -20.732 -6.751 15.166 1.00 96.50 80 TYR A O 1
ATOM 652 N N . GLY A 1 81 ? -22.341 -6.305 16.640 1.00 97.00 81 GLY A N 1
ATOM 653 C CA . GLY A 1 81 ? -22.478 -4.892 16.272 1.00 97.00 81 GLY A CA 1
ATOM 654 C C . GLY A 1 81 ? -21.414 -3.968 16.878 1.00 97.00 81 GLY A C 1
ATOM 655 O O . GLY A 1 81 ? -21.510 -2.755 16.720 1.00 97.00 81 GLY A O 1
ATOM 656 N N . TYR A 1 82 ? -20.409 -4.492 17.581 1.00 98.06 82 TYR A N 1
ATOM 657 C CA . TYR A 1 82 ? -19.402 -3.708 18.303 1.00 98.06 82 TYR A CA 1
ATOM 658 C C . TYR A 1 82 ? -17.974 -4.172 17.991 1.00 98.06 82 TYR A C 1
ATOM 660 O O . TYR A 1 82 ? -17.750 -5.198 17.350 1.00 98.06 82 TYR A O 1
ATOM 668 N N . CYS A 1 83 ? -16.977 -3.419 18.461 1.00 97.75 83 CYS A N 1
ATOM 669 C CA . CYS A 1 83 ? -15.566 -3.715 18.214 1.00 97.75 83 CYS A CA 1
ATOM 670 C C . CYS A 1 83 ? -15.070 -4.841 19.138 1.00 97.75 83 CYS A C 1
ATOM 672 O O . CYS A 1 83 ? -14.457 -4.567 20.175 1.00 97.75 83 CYS A O 1
ATOM 674 N N . ARG A 1 84 ? -15.381 -6.101 18.811 1.00 97.56 84 ARG A N 1
ATOM 675 C CA . ARG A 1 84 ? -15.026 -7.255 19.651 1.00 97.56 84 ARG A CA 1
ATOM 676 C C . ARG A 1 84 ? -13.519 -7.490 19.708 1.00 97.56 84 ARG A C 1
ATOM 678 O O . ARG A 1 84 ? -12.972 -7.646 20.800 1.00 97.56 84 ARG A O 1
ATOM 685 N N . TYR A 1 85 ? -12.861 -7.404 18.561 1.00 97.06 85 TYR A N 1
ATOM 686 C CA . TYR A 1 85 ? -11.420 -7.268 18.431 1.00 97.06 85 TYR A CA 1
ATOM 687 C C . TYR A 1 85 ? -11.116 -5.915 17.800 1.00 97.06 85 TYR A C 1
ATOM 689 O O . TYR A 1 85 ? -11.739 -5.513 16.817 1.00 97.06 85 TYR A O 1
ATOM 697 N N . ALA A 1 86 ? -10.167 -5.184 18.382 1.00 96.62 86 ALA A N 1
ATOM 698 C CA . ALA A 1 86 ? -9.782 -3.888 17.853 1.00 96.62 86 ALA A CA 1
ATOM 699 C C . ALA A 1 86 ? -8.304 -3.588 18.064 1.00 96.62 86 ALA A C 1
ATOM 701 O O . ALA A 1 86 ? -7.747 -3.870 19.126 1.00 96.62 86 ALA A O 1
ATOM 702 N N . SER A 1 87 ? -7.692 -2.943 17.072 1.00 96.06 87 SER A N 1
ATOM 703 C CA . SER A 1 87 ? -6.317 -2.455 17.156 1.00 96.06 87 SER A CA 1
ATOM 704 C C . SER A 1 87 ? -6.240 -0.995 16.729 1.00 96.06 87 SER A C 1
ATOM 706 O O . SER A 1 87 ? -6.684 -0.618 15.643 1.00 96.06 87 SER A O 1
ATOM 708 N N . TYR A 1 88 ? -5.696 -0.149 17.605 1.00 95.94 88 TYR A N 1
ATOM 709 C CA . TYR A 1 88 ? -5.496 1.266 17.309 1.00 95.94 88 TYR A CA 1
ATOM 710 C C . TYR A 1 88 ? -4.278 1.445 16.403 1.00 95.94 88 TYR A C 1
ATOM 712 O O . TYR A 1 88 ? -3.169 1.051 16.763 1.00 95.94 88 TYR A O 1
ATOM 720 N N . VAL A 1 89 ? -4.471 2.110 15.265 1.00 94.56 89 VAL A N 1
ATOM 721 C CA . VAL A 1 89 ? -3.422 2.386 14.282 1.00 94.56 89 VAL A CA 1
ATOM 722 C C . VAL A 1 89 ? -3.009 3.858 14.392 1.00 94.56 89 VAL A C 1
ATOM 724 O O . VAL A 1 89 ? -3.777 4.739 14.000 1.00 94.56 89 VAL A O 1
ATOM 727 N N . PRO A 1 90 ? -1.800 4.179 14.896 1.00 93.44 90 PRO A N 1
ATOM 728 C CA . PRO A 1 90 ? -1.382 5.566 15.124 1.00 93.44 90 PRO A CA 1
ATOM 729 C C . PRO A 1 90 ? -1.222 6.401 13.851 1.00 93.44 90 PRO A C 1
ATOM 731 O O . PRO A 1 90 ? -1.304 7.630 13.920 1.00 93.44 90 PRO A O 1
ATOM 734 N N . ASN A 1 91 ? -0.953 5.740 12.723 1.00 90.62 91 ASN A N 1
ATOM 735 C CA . ASN A 1 91 ? -0.883 6.346 11.405 1.00 90.62 91 ASN A CA 1
ATOM 736 C C . ASN A 1 91 ? -1.348 5.342 10.342 1.00 90.62 91 ASN A C 1
ATOM 738 O O . ASN A 1 91 ? -0.691 4.329 10.121 1.00 90.62 91 ASN A O 1
ATOM 742 N N . ILE A 1 92 ? -2.464 5.635 9.680 1.00 91.00 92 ILE A N 1
ATOM 743 C CA . ILE A 1 92 ? -3.044 4.759 8.658 1.00 91.00 92 ILE A CA 1
ATOM 744 C C . ILE A 1 92 ? -2.389 4.915 7.290 1.00 91.00 92 ILE A C 1
ATOM 746 O O . ILE A 1 92 ? -2.745 4.167 6.391 1.00 91.00 92 ILE A O 1
ATOM 750 N N . SER A 1 93 ? -1.453 5.853 7.093 1.00 83.88 93 SER A N 1
ATOM 751 C CA . SER A 1 93 ? -0.897 6.150 5.766 1.00 83.88 93 SER A CA 1
ATOM 752 C C . SER A 1 93 ? -0.326 4.923 5.057 1.00 83.88 93 SER A C 1
ATOM 754 O O . SER A 1 93 ? -0.469 4.838 3.852 1.00 83.88 93 SER A O 1
ATOM 756 N N . GLY A 1 94 ? 0.262 3.960 5.774 1.00 76.69 94 GLY A N 1
ATOM 757 C CA . GLY A 1 94 ? 0.741 2.702 5.179 1.00 76.69 94 GLY A CA 1
ATOM 758 C C . GLY A 1 94 ? -0.362 1.693 4.830 1.00 76.69 94 GLY A C 1
ATOM 759 O O . GLY A 1 94 ? -0.107 0.773 4.070 1.00 76.69 94 GLY A O 1
ATOM 760 N N . LEU A 1 95 ? -1.574 1.867 5.365 1.00 82.44 95 LEU A N 1
ATOM 761 C CA . LEU A 1 95 ? -2.745 1.013 5.114 1.00 82.44 95 LEU A CA 1
ATOM 762 C C . LEU A 1 95 ? -3.676 1.591 4.044 1.00 82.44 95 LEU A C 1
ATOM 764 O O . LEU A 1 95 ? -4.426 0.861 3.409 1.00 82.44 95 LEU A O 1
ATOM 768 N N . ILE A 1 96 ? -3.675 2.919 3.902 1.00 74.19 96 ILE A N 1
ATOM 769 C CA . ILE A 1 96 ? -4.512 3.649 2.941 1.00 74.19 96 ILE A CA 1
ATOM 770 C C . ILE A 1 96 ? -3.714 4.248 1.792 1.00 74.19 96 ILE A C 1
ATOM 772 O O . ILE A 1 96 ? -4.321 4.858 0.908 1.00 74.19 96 ILE A O 1
ATOM 776 N N . ALA A 1 97 ? -2.377 4.166 1.836 1.00 60.28 97 ALA A N 1
ATOM 777 C CA . ALA A 1 97 ? -1.568 4.536 0.692 1.00 60.28 97 ALA A CA 1
ATOM 778 C C . ALA A 1 97 ? -2.139 3.755 -0.488 1.00 60.28 97 ALA A C 1
ATOM 780 O O . ALA A 1 97 ? -2.305 2.536 -0.378 1.00 60.28 97 ALA A O 1
ATOM 781 N N . PRO A 1 98 ? -2.489 4.436 -1.592 1.00 56.66 98 PRO A N 1
ATOM 782 C CA . PRO A 1 98 ? -2.694 3.717 -2.824 1.00 56.66 98 PRO A CA 1
ATOM 783 C C . PRO A 1 98 ? -1.466 2.843 -2.994 1.00 56.66 98 PRO A C 1
ATOM 785 O O . PRO A 1 98 ? -0.344 3.318 -2.804 1.00 56.66 98 PRO A O 1
ATOM 788 N N . VAL A 1 99 ? -1.696 1.581 -3.314 1.00 61.81 99 VAL A N 1
ATOM 789 C CA . VAL A 1 99 ? -0.679 0.753 -3.928 1.00 61.81 99 VAL A CA 1
ATOM 790 C C . VAL A 1 99 ? 0.026 1.608 -4.979 1.00 61.81 99 VAL A C 1
ATOM 792 O O . VAL A 1 99 ? -0.586 1.980 -5.986 1.00 61.81 99 VAL A O 1
ATOM 795 N N . SER A 1 100 ? 1.271 1.993 -4.708 1.00 81.50 100 SER A N 1
ATOM 796 C CA . SER A 1 100 ? 2.052 2.762 -5.667 1.00 81.50 100 SER A CA 1
ATOM 797 C C . SER A 1 100 ? 2.351 1.832 -6.825 1.00 81.50 100 SER A C 1
ATOM 799 O O . SER A 1 100 ? 2.821 0.714 -6.611 1.00 81.50 100 SER A O 1
ATOM 801 N N . ARG A 1 101 ? 2.076 2.269 -8.050 1.00 93.69 101 ARG A N 1
ATOM 802 C CA . ARG A 1 101 ? 2.562 1.537 -9.215 1.00 93.69 101 ARG A CA 1
ATOM 803 C C . ARG A 1 101 ? 4.034 1.858 -9.409 1.00 93.69 101 ARG A C 1
ATOM 805 O O . ARG A 1 101 ? 4.475 2.940 -9.014 1.00 93.69 101 ARG A O 1
ATOM 812 N N . LEU A 1 102 ? 4.786 0.971 -10.058 1.00 96.19 102 LEU A N 1
ATOM 813 C CA . LEU A 1 102 ? 6.203 1.215 -10.352 1.00 96.19 102 LEU A CA 1
ATOM 814 C C . LEU A 1 102 ? 6.408 2.606 -10.975 1.00 96.19 102 LEU A C 1
ATOM 816 O O . LEU A 1 102 ? 7.219 3.386 -10.481 1.00 96.19 102 LEU A O 1
ATOM 820 N N . LYS A 1 103 ? 5.596 2.967 -11.978 1.00 95.38 103 LYS A N 1
ATOM 821 C CA . LYS A 1 103 ? 5.653 4.274 -12.656 1.00 95.38 103 LYS A CA 1
ATOM 822 C C . LYS A 1 103 ? 5.466 5.481 -11.739 1.00 95.38 103 LYS A C 1
ATOM 824 O O . LYS A 1 103 ? 6.002 6.546 -12.027 1.00 95.38 103 LYS A O 1
ATOM 829 N N . ASP A 1 104 ? 4.723 5.335 -10.644 1.00 93.19 104 ASP A N 1
ATOM 830 C CA . ASP A 1 104 ? 4.478 6.434 -9.710 1.00 93.19 104 ASP A CA 1
ATOM 831 C C . ASP A 1 104 ? 5.741 6.757 -8.897 1.00 93.19 104 ASP A C 1
ATOM 833 O O . ASP A 1 104 ? 5.952 7.910 -8.512 1.00 93.19 104 ASP A O 1
ATOM 837 N N . LEU A 1 105 ? 6.610 5.758 -8.695 1.00 93.31 105 LEU A N 1
ATOM 838 C CA . LEU A 1 105 ? 7.900 5.905 -8.021 1.00 93.31 105 LEU A CA 1
ATOM 839 C C . LEU A 1 105 ? 9.017 6.396 -8.950 1.00 93.31 105 LEU A C 1
ATOM 841 O O . LEU A 1 105 ? 10.055 6.829 -8.458 1.00 93.31 105 LEU A O 1
ATOM 845 N N . LEU A 1 106 ? 8.822 6.384 -10.271 1.00 94.94 106 LEU A N 1
ATOM 846 C CA . LEU A 1 106 ? 9.856 6.789 -11.235 1.00 94.94 106 LEU A CA 1
ATOM 847 C C . LEU A 1 106 ? 10.072 8.308 -11.326 1.00 94.94 106 LEU A C 1
ATOM 849 O O . LEU A 1 106 ? 10.985 8.761 -12.004 1.00 94.94 106 LEU A O 1
ATOM 853 N N . ARG A 1 107 ? 9.291 9.109 -10.592 1.00 90.81 107 ARG A N 1
ATOM 854 C CA . ARG A 1 107 ? 9.555 10.552 -10.400 1.00 90.81 107 ARG A CA 1
ATOM 855 C C . ARG A 1 107 ? 10.855 10.825 -9.640 1.00 90.81 107 ARG A C 1
ATOM 857 O O . ARG A 1 107 ? 11.321 11.959 -9.583 1.00 90.81 107 ARG A O 1
ATOM 864 N N . THR A 1 108 ? 11.391 9.807 -8.973 1.00 89.94 108 THR A N 1
ATOM 865 C CA . THR A 1 108 ? 12.719 9.832 -8.371 1.00 89.94 108 THR A CA 1
ATOM 866 C C . THR A 1 108 ? 13.638 8.918 -9.157 1.00 89.94 108 THR A C 1
ATOM 868 O O . THR A 1 108 ? 13.209 7.867 -9.627 1.00 89.94 108 THR A O 1
ATOM 871 N N . ARG A 1 109 ? 14.912 9.290 -9.231 1.00 94.50 109 ARG A N 1
ATOM 872 C CA . ARG A 1 109 ? 15.949 8.470 -9.845 1.00 94.50 109 ARG A CA 1
ATOM 873 C C . ARG A 1 109 ? 16.360 7.332 -8.917 1.00 94.50 109 ARG A C 1
ATOM 875 O O . ARG A 1 109 ? 16.747 7.576 -7.773 1.00 94.50 109 ARG A O 1
ATOM 882 N N . TRP A 1 110 ? 16.273 6.104 -9.418 1.00 96.88 110 TRP A N 1
ATOM 883 C CA . TRP A 1 110 ? 16.695 4.888 -8.727 1.00 96.88 110 TRP A CA 1
ATOM 884 C C . TRP A 1 110 ? 17.979 4.363 -9.350 1.00 96.88 110 TRP A C 1
ATOM 886 O O . TRP A 1 110 ? 18.069 4.284 -10.569 1.00 96.88 110 TRP A O 1
ATOM 896 N N . GLU A 1 111 ? 18.949 3.970 -8.527 1.00 96.62 111 GLU A N 1
ATOM 897 C CA . GLU A 1 111 ? 20.240 3.460 -8.998 1.00 96.62 111 GLU A CA 1
ATOM 898 C C . GLU A 1 111 ? 20.544 2.092 -8.388 1.00 96.62 111 GLU A C 1
ATOM 900 O O . GLU A 1 111 ? 20.255 1.856 -7.213 1.00 96.62 111 GLU A O 1
ATOM 905 N N . ASN A 1 112 ? 21.167 1.208 -9.173 1.00 97.25 112 ASN A N 1
ATOM 906 C CA . ASN A 1 112 ? 21.510 -0.165 -8.772 1.00 97.25 112 ASN A CA 1
ATOM 907 C C . ASN A 1 112 ? 20.300 -0.935 -8.200 1.00 97.25 112 ASN A C 1
ATOM 909 O O . ASN A 1 112 ? 20.385 -1.585 -7.152 1.00 97.25 112 ASN A O 1
ATOM 913 N N . LEU A 1 113 ? 19.159 -0.815 -8.881 1.00 97.12 113 LEU A N 1
ATOM 914 C CA . LEU A 1 113 ? 17.873 -1.361 -8.463 1.00 97.12 113 LEU A CA 1
ATOM 915 C C . LEU A 1 113 ? 17.680 -2.786 -8.990 1.00 97.12 113 LEU A C 1
ATOM 917 O O . LEU A 1 113 ? 17.989 -3.087 -10.141 1.00 97.12 113 LEU A O 1
ATOM 921 N N . HIS A 1 114 ? 17.092 -3.644 -8.160 1.00 98.00 114 HIS A N 1
ATOM 922 C CA . HIS A 1 114 ? 16.643 -4.978 -8.548 1.00 98.00 114 HIS A CA 1
ATOM 923 C C . HIS A 1 114 ? 15.132 -5.079 -8.369 1.00 98.00 114 HIS A C 1
ATOM 925 O O . HIS A 1 114 ? 14.618 -4.868 -7.267 1.00 98.00 114 HIS A O 1
ATOM 931 N N . LEU A 1 115 ? 14.424 -5.420 -9.442 1.00 97.25 115 LEU A N 1
ATOM 932 C CA . LEU A 1 115 ? 12.992 -5.687 -9.381 1.00 97.25 115 LEU A CA 1
ATOM 933 C C . LEU A 1 115 ? 12.757 -7.181 -9.155 1.00 97.25 115 LEU A C 1
ATOM 935 O O . LEU A 1 115 ? 13.353 -8.017 -9.834 1.00 97.25 115 LEU A O 1
ATOM 939 N N . LEU A 1 116 ? 11.895 -7.516 -8.199 1.00 96.81 116 LEU A N 1
ATOM 940 C CA . LEU A 1 116 ? 11.586 -8.893 -7.812 1.00 96.81 116 LEU A CA 1
ATOM 941 C C . LEU A 1 116 ? 10.084 -9.123 -7.867 1.00 96.81 116 LEU A C 1
ATOM 943 O O . LEU A 1 116 ? 9.311 -8.252 -7.483 1.00 96.81 116 LEU A O 1
ATOM 947 N N . HIS A 1 117 ? 9.664 -10.302 -8.309 1.00 97.00 117 HIS A N 1
ATOM 948 C CA . HIS A 1 117 ? 8.262 -10.697 -8.228 1.00 97.00 117 HIS A CA 1
ATOM 949 C C . HIS A 1 117 ? 7.970 -11.267 -6.833 1.00 97.00 117 HIS A C 1
ATOM 951 O O . HIS A 1 117 ? 8.743 -12.093 -6.350 1.00 97.00 117 HIS A O 1
ATOM 957 N N . LYS A 1 118 ? 6.847 -10.890 -6.207 1.00 93.19 118 LYS A N 1
ATOM 958 C CA . LYS A 1 118 ? 6.528 -11.288 -4.820 1.00 93.19 118 LYS A CA 1
ATOM 959 C C . LYS A 1 118 ? 6.518 -12.803 -4.563 1.00 93.19 118 LYS A C 1
ATOM 961 O O . LYS A 1 118 ? 6.930 -13.246 -3.500 1.00 93.19 118 LYS A O 1
ATOM 966 N N . ASP A 1 119 ? 6.088 -13.588 -5.553 1.00 91.94 119 ASP A N 1
ATOM 967 C CA . ASP A 1 119 ? 5.894 -15.042 -5.413 1.00 91.94 119 ASP A CA 1
ATOM 968 C C . ASP A 1 119 ? 6.984 -15.886 -6.096 1.00 91.94 119 ASP A C 1
ATOM 970 O O . ASP A 1 119 ? 6.877 -17.112 -6.130 1.00 91.94 119 ASP A O 1
ATOM 974 N N . VAL A 1 120 ? 7.991 -15.264 -6.726 1.00 91.38 120 VAL A N 1
ATOM 975 C CA . VAL A 1 120 ? 8.966 -15.990 -7.556 1.00 91.38 120 VAL A CA 1
ATOM 976 C C . VAL A 1 120 ? 10.389 -15.549 -7.243 1.00 91.38 120 VAL A C 1
ATOM 978 O O . VAL A 1 120 ? 10.773 -14.408 -7.489 1.00 91.38 120 VAL A O 1
ATOM 981 N N . GLU A 1 121 ? 11.195 -16.497 -6.769 1.00 86.25 121 GLU A N 1
ATOM 982 C CA . GLU A 1 121 ? 12.623 -16.306 -6.524 1.00 86.25 121 GLU A CA 1
ATOM 983 C C . GLU A 1 121 ? 13.436 -16.646 -7.781 1.00 86.25 121 GLU A C 1
ATOM 985 O O . GLU A 1 121 ? 13.694 -17.809 -8.092 1.00 86.25 121 GLU A O 1
ATOM 990 N N . VAL A 1 122 ? 13.850 -15.613 -8.513 1.00 86.19 122 VAL A N 1
ATOM 991 C CA . VAL A 1 122 ? 14.786 -15.697 -9.645 1.00 86.19 122 VAL A CA 1
ATOM 992 C C . VAL A 1 122 ? 15.897 -14.681 -9.412 1.00 86.19 122 VAL A C 1
ATOM 994 O O . VAL A 1 122 ? 15.661 -13.634 -8.812 1.00 86.19 122 VAL A O 1
ATOM 997 N N . GLN A 1 123 ? 17.116 -14.982 -9.867 1.00 91.75 123 GLN A N 1
ATOM 998 C CA . GLN A 1 123 ? 18.225 -14.033 -9.803 1.00 91.75 123 GLN A CA 1
ATOM 999 C C . GLN A 1 123 ? 17.912 -12.810 -10.689 1.00 91.75 123 GLN A C 1
ATOM 1001 O O . GLN A 1 123 ? 17.845 -12.965 -11.909 1.00 91.75 123 GLN A O 1
ATOM 1006 N N . PRO A 1 124 ? 17.740 -11.604 -10.116 1.00 93.19 124 PRO A N 1
ATOM 1007 C CA . PRO A 1 124 ? 17.377 -10.428 -10.895 1.00 93.19 124 PRO A CA 1
ATOM 1008 C C . PRO A 1 124 ? 18.592 -9.853 -11.633 1.00 93.19 124 PRO A C 1
ATOM 1010 O O . PRO A 1 124 ? 19.729 -9.946 -11.162 1.00 93.19 124 PRO A O 1
ATOM 1013 N N . ALA A 1 125 ? 18.344 -9.198 -12.767 1.00 96.50 125 ALA A N 1
ATOM 1014 C CA . ALA A 1 125 ? 19.329 -8.320 -13.390 1.00 96.50 125 ALA A CA 1
ATOM 1015 C C . ALA A 1 125 ? 19.417 -6.991 -12.619 1.00 96.50 125 ALA A C 1
ATOM 1017 O O . ALA A 1 125 ? 18.408 -6.489 -12.118 1.00 96.50 125 ALA A O 1
ATOM 1018 N N . THR A 1 126 ? 20.618 -6.416 -12.530 1.00 96.75 126 THR A N 1
ATOM 1019 C CA . THR A 1 126 ? 20.818 -5.085 -11.944 1.00 96.75 126 THR A CA 1
ATOM 1020 C C . THR A 1 126 ? 20.448 -4.017 -12.962 1.00 96.75 126 THR A C 1
ATOM 1022 O O . THR A 1 126 ? 21.060 -3.935 -14.027 1.00 96.75 126 THR A O 1
ATOM 1025 N N . ILE A 1 127 ? 19.489 -3.167 -12.612 1.00 97.06 127 ILE A N 1
ATOM 1026 C CA . ILE A 1 127 ? 19.160 -1.969 -13.377 1.00 97.06 127 ILE A CA 1
ATOM 1027 C C . ILE A 1 127 ? 20.048 -0.837 -12.862 1.00 97.06 127 ILE A C 1
ATOM 1029 O O . ILE A 1 127 ? 19.976 -0.466 -11.687 1.00 97.06 127 ILE A O 1
ATOM 1033 N N . VAL A 1 128 ? 20.915 -0.313 -13.731 1.00 95.38 128 VAL A N 1
ATOM 1034 C CA . VAL A 1 128 ? 21.881 0.737 -13.367 1.00 95.38 128 VAL A CA 1
ATOM 1035 C C . VAL A 1 128 ? 21.156 2.005 -12.934 1.00 95.38 128 VAL A C 1
ATOM 1037 O O . VAL A 1 128 ? 21.469 2.547 -11.876 1.00 95.38 128 VAL A O 1
ATOM 1040 N N . GLU A 1 129 ? 20.166 2.424 -13.720 1.00 95.50 129 GLU A N 1
ATOM 1041 C CA . GLU A 1 129 ? 19.361 3.617 -13.489 1.00 95.50 129 GLU A CA 1
ATOM 1042 C C . GLU A 1 129 ? 17.923 3.391 -13.973 1.00 95.50 129 GLU A C 1
ATOM 1044 O O . GLU A 1 129 ? 17.709 2.776 -15.019 1.00 95.50 129 GLU A O 1
ATOM 1049 N N . LEU A 1 130 ? 16.941 3.868 -13.204 1.00 97.00 130 LEU A N 1
ATOM 1050 C CA . LEU A 1 130 ? 15.535 3.862 -13.595 1.00 97.00 130 LEU A CA 1
ATOM 1051 C C . LEU A 1 130 ? 14.800 5.089 -13.046 1.00 97.00 130 LEU A C 1
ATOM 1053 O O . LEU A 1 130 ? 14.749 5.311 -11.834 1.00 97.00 130 LEU A O 1
ATOM 1057 N N . ASP A 1 131 ? 14.193 5.854 -13.946 1.00 97.00 131 ASP A N 1
ATOM 1058 C CA . ASP A 1 131 ? 13.378 7.035 -13.670 1.00 97.00 131 ASP A CA 1
ATOM 1059 C C . ASP A 1 131 ? 12.348 7.294 -14.792 1.00 97.00 131 ASP A C 1
ATOM 1061 O O . ASP A 1 131 ? 12.174 6.498 -15.720 1.00 97.00 131 ASP A O 1
ATOM 1065 N N . GLU A 1 132 ? 11.620 8.409 -14.706 1.00 95.31 132 GLU A N 1
ATOM 1066 C CA . GLU A 1 132 ? 10.557 8.770 -15.650 1.00 95.31 132 GLU A CA 1
ATOM 1067 C C . GLU A 1 132 ? 11.054 9.113 -17.070 1.00 95.31 132 GLU A C 1
ATOM 1069 O O . GLU A 1 132 ? 10.247 9.170 -18.012 1.00 95.31 132 GLU A O 1
ATOM 1074 N N . HIS A 1 133 ? 12.364 9.309 -17.237 1.00 95.62 133 HIS A N 1
ATOM 1075 C CA . HIS A 1 133 ? 13.033 9.668 -18.488 1.00 95.62 133 HIS A CA 1
ATOM 1076 C C . HIS A 1 133 ? 13.773 8.494 -19.140 1.00 95.62 133 HIS A C 1
ATOM 1078 O O . HIS A 1 133 ? 14.092 8.566 -20.325 1.00 95.62 133 HIS A O 1
ATOM 1084 N N . THR A 1 134 ? 13.987 7.401 -18.406 1.00 96.62 134 THR A N 1
ATOM 1085 C CA . THR A 1 134 ? 14.725 6.216 -18.871 1.00 96.62 134 THR A CA 1
ATOM 1086 C C . THR A 1 134 ? 14.112 5.589 -20.129 1.00 96.62 134 THR A C 1
ATOM 1088 O O . THR A 1 134 ? 14.832 5.135 -21.014 1.00 96.62 134 THR A O 1
ATOM 1091 N N . LEU A 1 135 ? 12.780 5.573 -20.240 1.00 97.38 135 LEU A N 1
ATOM 1092 C CA . LEU A 1 135 ? 12.068 4.952 -21.361 1.00 97.38 135 LEU A CA 1
ATOM 1093 C C . LEU A 1 135 ? 11.528 5.985 -22.355 1.00 97.38 135 LEU A C 1
ATOM 1095 O O . LEU A 1 135 ? 10.949 7.001 -21.954 1.00 97.38 135 LEU A O 1
ATOM 1099 N N . THR A 1 136 ? 11.597 5.645 -23.644 1.00 97.50 136 THR A N 1
ATOM 1100 C CA . THR A 1 136 ? 10.876 6.351 -24.714 1.00 97.50 1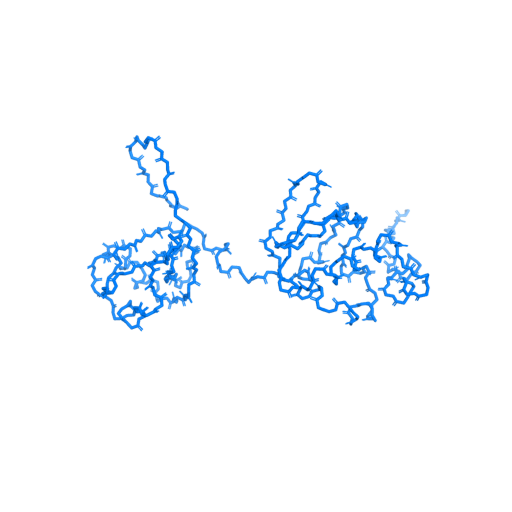36 THR A CA 1
ATOM 1101 C C . THR A 1 136 ? 9.362 6.150 -24.571 1.00 97.50 136 THR A C 1
ATOM 1103 O O . THR A 1 136 ? 8.904 5.272 -23.834 1.00 97.50 136 THR A O 1
ATOM 1106 N N . ASP A 1 137 ? 8.549 6.899 -25.321 1.00 97.12 137 ASP A N 1
ATOM 1107 C CA . ASP A 1 137 ? 7.094 6.676 -25.351 1.00 97.12 137 ASP A CA 1
ATOM 1108 C C . ASP A 1 137 ? 6.735 5.257 -25.824 1.00 97.12 137 ASP A C 1
ATOM 1110 O O . ASP A 1 137 ? 5.870 4.603 -25.241 1.00 97.12 137 ASP A O 1
ATOM 1114 N N . ALA A 1 138 ? 7.461 4.736 -26.820 1.00 97.81 138 ALA A N 1
ATOM 1115 C CA . ALA A 1 138 ? 7.293 3.363 -27.293 1.00 97.81 138 ALA A CA 1
ATOM 1116 C C . ALA A 1 138 ? 7.704 2.331 -26.229 1.00 97.81 138 ALA A C 1
ATOM 1118 O O . ALA A 1 138 ? 7.092 1.268 -26.139 1.00 97.81 138 ALA A O 1
ATOM 1119 N N . GLY A 1 139 ? 8.728 2.630 -25.422 1.00 97.94 139 GLY A N 1
ATOM 1120 C CA . GLY A 1 139 ? 9.104 1.821 -24.263 1.00 97.94 139 GLY A CA 1
ATOM 1121 C C . GLY A 1 139 ? 8.013 1.824 -23.195 1.00 97.94 139 GLY A C 1
ATOM 1122 O O . GLY A 1 139 ? 7.593 0.764 -22.738 1.00 97.94 139 GLY A O 1
ATOM 1123 N N . LYS A 1 140 ? 7.485 2.999 -22.845 1.00 98.19 140 LYS A N 1
ATOM 1124 C CA . LYS A 1 140 ? 6.390 3.133 -21.871 1.00 98.19 140 LYS A CA 1
ATOM 1125 C C . LYS A 1 140 ? 5.151 2.346 -22.298 1.00 98.19 140 LYS A C 1
ATOM 1127 O O . LYS A 1 140 ? 4.5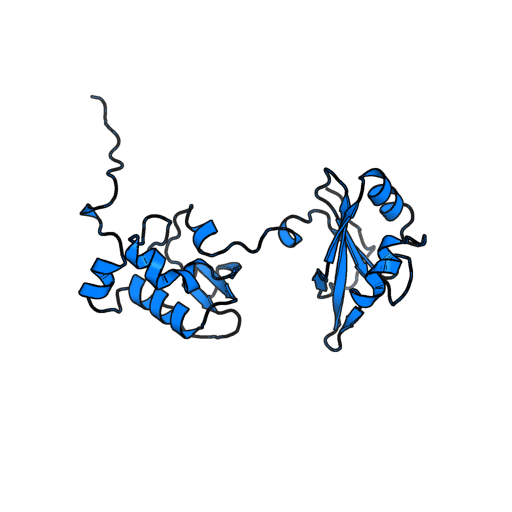53 1.661 -21.471 1.00 98.19 140 LYS A O 1
ATOM 1132 N N . GLU A 1 141 ? 4.800 2.386 -23.580 1.00 98.06 141 GLU A N 1
ATOM 1133 C CA . GLU A 1 141 ? 3.701 1.588 -24.133 1.00 98.06 141 GLU A CA 1
ATOM 1134 C C . GLU A 1 141 ? 4.005 0.080 -24.078 1.00 98.06 141 GLU A C 1
ATOM 1136 O O . GLU A 1 141 ? 3.203 -0.696 -23.559 1.00 98.06 141 GLU A O 1
ATOM 1141 N N . ALA A 1 142 ? 5.187 -0.343 -24.539 1.00 98.12 142 ALA A N 1
ATOM 1142 C CA . ALA A 1 142 ? 5.574 -1.755 -24.582 1.00 98.12 142 ALA A CA 1
ATOM 1143 C C . ALA A 1 142 ? 5.685 -2.414 -23.197 1.00 98.12 142 ALA A C 1
ATOM 1145 O O . ALA A 1 142 ? 5.508 -3.628 -23.083 1.00 98.12 142 ALA A O 1
ATOM 1146 N N . TRP A 1 143 ? 5.975 -1.628 -22.159 1.00 98.38 143 TRP A N 1
ATOM 1147 C CA . TRP A 1 143 ? 6.187 -2.091 -20.785 1.00 98.38 143 TRP A CA 1
ATOM 1148 C C . TRP A 1 143 ? 5.119 -1.583 -19.814 1.00 98.38 143 TRP A C 1
ATOM 1150 O O . TRP A 1 143 ? 5.336 -1.586 -18.604 1.00 98.38 143 TRP A O 1
ATOM 1160 N N . THR A 1 144 ? 3.953 -1.154 -20.316 1.00 98.19 144 THR A N 1
ATOM 1161 C CA . THR A 1 144 ? 2.868 -0.625 -19.471 1.00 98.19 144 THR A CA 1
ATOM 1162 C C . THR A 1 144 ? 2.452 -1.615 -18.383 1.00 98.19 144 THR A C 1
ATOM 1164 O O . THR A 1 144 ? 2.189 -1.197 -17.262 1.00 98.19 144 THR A O 1
ATOM 1167 N N . ASP A 1 145 ? 2.450 -2.918 -18.670 1.00 98.25 145 ASP A N 1
ATOM 1168 C CA . ASP A 1 145 ? 2.128 -3.964 -17.696 1.00 98.25 145 ASP A CA 1
ATOM 1169 C C . ASP A 1 145 ? 3.117 -4.021 -16.523 1.00 98.25 145 ASP A C 1
ATOM 1171 O O . ASP A 1 145 ? 2.702 -4.214 -15.383 1.00 98.25 145 ASP A O 1
ATOM 1175 N N . VAL A 1 146 ? 4.409 -3.804 -16.782 1.00 98.25 146 VAL A N 1
ATOM 1176 C CA . VAL A 1 146 ? 5.447 -3.738 -15.742 1.00 98.25 146 VAL A CA 1
ATOM 1177 C C . VAL A 1 146 ? 5.406 -2.396 -15.007 1.00 98.25 146 VAL A C 1
ATOM 1179 O O . VAL A 1 146 ? 5.514 -2.347 -13.787 1.00 98.25 146 VAL A O 1
ATOM 1182 N N . LEU A 1 147 ? 5.195 -1.296 -15.730 1.00 97.94 147 LEU A N 1
ATOM 1183 C CA . LEU A 1 147 ? 5.092 0.050 -15.163 1.00 97.94 147 LEU A CA 1
ATOM 1184 C C . LEU A 1 147 ? 3.850 0.235 -14.276 1.00 97.94 147 LEU A C 1
ATOM 1186 O O . LEU A 1 147 ? 3.884 1.024 -13.330 1.00 97.94 147 LEU A O 1
ATOM 1190 N N . ASP A 1 148 ? 2.766 -0.486 -14.569 1.00 96.69 148 ASP A N 1
ATOM 1191 C CA . ASP A 1 148 ? 1.546 -0.520 -13.762 1.00 96.69 148 ASP A CA 1
ATOM 1192 C C . ASP A 1 148 ? 1.575 -1.556 -12.629 1.00 96.69 148 ASP A C 1
ATOM 1194 O O . ASP A 1 148 ? 0.616 -1.612 -11.853 1.00 96.69 148 ASP A O 1
ATOM 1198 N N . ALA A 1 149 ? 2.655 -2.336 -12.506 1.00 96.81 149 ALA A N 1
ATOM 1199 C CA . ALA A 1 149 ? 2.822 -3.319 -11.443 1.00 96.81 149 ALA A CA 1
ATOM 1200 C C . ALA A 1 149 ? 2.751 -2.666 -10.058 1.00 96.81 149 ALA A C 1
ATOM 1202 O O . ALA A 1 149 ? 3.243 -1.555 -9.843 1.00 96.81 149 ALA A O 1
ATOM 1203 N N . GLU A 1 150 ? 2.144 -3.382 -9.117 1.00 94.38 150 GLU A N 1
ATOM 1204 C CA . GLU A 1 150 ? 1.978 -2.963 -7.729 1.00 94.38 150 GLU A CA 1
ATOM 1205 C C . GLU A 1 150 ? 3.305 -3.062 -6.989 1.00 94.38 150 GLU A C 1
ATOM 1207 O O . GLU A 1 150 ? 3.909 -4.127 -6.967 1.00 94.38 150 GLU A O 1
ATOM 1212 N N . VAL A 1 151 ? 3.747 -1.979 -6.352 1.00 94.00 151 VAL A N 1
ATOM 1213 C CA . VAL A 1 151 ? 4.924 -2.003 -5.483 1.00 94.00 151 VAL A CA 1
ATOM 1214 C C . VAL A 1 151 ? 4.515 -2.488 -4.098 1.00 94.00 151 VAL A C 1
ATOM 1216 O O . VAL A 1 151 ? 3.849 -1.769 -3.355 1.00 94.00 151 VAL A O 1
ATOM 1219 N N . VAL A 1 152 ? 4.960 -3.691 -3.742 1.00 91.50 152 VAL A N 1
ATOM 1220 C CA . VAL A 1 152 ? 4.697 -4.322 -2.441 1.00 91.50 152 VAL A CA 1
ATOM 1221 C C . VAL A 1 152 ? 5.589 -3.712 -1.364 1.00 91.50 152 VAL A C 1
ATOM 1223 O O . VAL A 1 152 ? 5.118 -3.300 -0.305 1.00 91.50 152 VAL A O 1
ATOM 1226 N N . LYS A 1 153 ? 6.900 -3.646 -1.624 1.00 88.94 153 LYS A N 1
ATOM 1227 C CA . LYS A 1 153 ? 7.883 -3.060 -0.704 1.00 88.94 153 LYS A CA 1
ATOM 1228 C C . LYS A 1 153 ? 9.174 -2.664 -1.413 1.00 88.94 153 LYS A C 1
ATOM 1230 O O . LYS A 1 153 ? 9.563 -3.271 -2.405 1.00 88.94 153 LYS A O 1
ATOM 1235 N N . VAL A 1 154 ? 9.878 -1.690 -0.839 1.00 91.94 154 VAL A N 1
ATOM 1236 C CA . VAL A 1 154 ? 11.240 -1.290 -1.232 1.00 91.94 154 VAL A CA 1
ATOM 1237 C C . VAL A 1 154 ? 12.162 -1.492 -0.033 1.00 91.94 154 VAL A C 1
ATOM 1239 O O . VAL A 1 154 ? 11.841 -1.045 1.068 1.00 91.94 154 VAL A O 1
ATOM 1242 N N . TYR A 1 155 ? 13.279 -2.192 -0.215 1.00 89.88 155 TYR A N 1
ATOM 1243 C CA . TYR A 1 155 ? 14.172 -2.585 0.877 1.00 89.88 155 TYR A CA 1
ATOM 1244 C C . TYR A 1 155 ? 15.590 -2.885 0.378 1.00 89.88 155 TYR A C 1
ATOM 1246 O O . TYR A 1 155 ? 15.815 -3.067 -0.814 1.00 89.88 155 TYR A O 1
ATOM 1254 N N . THR A 1 156 ? 16.556 -2.963 1.295 1.00 92.56 156 THR A N 1
ATOM 1255 C CA . THR A 1 156 ? 17.913 -3.442 0.987 1.00 92.56 156 THR A CA 1
ATOM 1256 C C . THR A 1 156 ? 18.025 -4.914 1.373 1.00 92.56 156 THR A C 1
ATOM 1258 O O . THR A 1 156 ? 17.876 -5.254 2.547 1.00 92.56 156 THR A O 1
ATOM 1261 N N . GLY A 1 157 ? 18.265 -5.785 0.394 1.00 91.56 157 GLY A N 1
ATOM 1262 C CA . GLY A 1 157 ? 18.383 -7.233 0.558 1.00 91.56 157 GLY A CA 1
ATOM 1263 C C . GLY A 1 157 ? 19.729 -7.786 0.084 1.00 91.56 157 GLY A C 1
ATOM 1264 O O . GLY A 1 157 ? 20.717 -7.060 -0.022 1.00 91.56 157 GLY A O 1
ATOM 1265 N N . TYR A 1 158 ? 19.767 -9.092 -0.198 1.00 92.00 158 TYR A N 1
ATOM 1266 C CA . TYR A 1 158 ? 20.975 -9.808 -0.629 1.00 92.00 158 TYR A CA 1
ATOM 1267 C C . TYR A 1 158 ? 21.600 -9.228 -1.909 1.00 92.00 158 TYR A C 1
ATOM 1269 O O . TYR A 1 158 ? 22.823 -9.195 -2.025 1.00 92.00 158 TYR A O 1
ATOM 1277 N N . TYR A 1 159 ? 20.778 -8.720 -2.832 1.00 92.19 159 TYR A N 1
ATOM 1278 C CA . TYR A 1 159 ? 21.229 -8.110 -4.086 1.00 92.19 159 TYR A CA 1
ATOM 1279 C C . TYR A 1 159 ? 21.463 -6.592 -3.971 1.00 92.19 159 TYR A C 1
ATOM 1281 O O . TYR A 1 159 ? 21.772 -5.938 -4.958 1.00 92.19 159 TYR A O 1
ATOM 1289 N N . GLY A 1 160 ? 21.344 -6.003 -2.777 1.00 95.56 160 GLY A N 1
ATOM 1290 C CA . GLY A 1 160 ? 21.386 -4.551 -2.591 1.00 95.56 160 GLY A CA 1
ATOM 1291 C C . GLY A 1 160 ? 19.984 -3.944 -2.607 1.00 95.56 160 GLY A C 1
ATOM 1292 O O . GLY A 1 160 ? 19.091 -4.468 -1.945 1.00 95.56 160 GLY A O 1
ATOM 1293 N N . LEU A 1 161 ? 19.785 -2.819 -3.301 1.00 96.94 161 LEU A N 1
ATOM 1294 C CA . LEU A 1 161 ? 18.485 -2.143 -3.341 1.00 96.94 161 LEU A CA 1
ATOM 1295 C C . LEU A 1 161 ? 17.478 -2.949 -4.171 1.00 96.94 161 LEU A C 1
ATOM 1297 O O . LEU A 1 161 ? 17.734 -3.283 -5.329 1.00 96.94 161 LEU A O 1
ATOM 1301 N N . GLN A 1 162 ? 16.337 -3.259 -3.563 1.00 96.94 162 GLN A N 1
ATOM 1302 C CA . GLN A 1 162 ? 15.329 -4.172 -4.083 1.00 96.94 162 GLN A CA 1
ATOM 1303 C C . GLN A 1 162 ? 13.933 -3.550 -4.009 1.00 96.94 162 GLN A C 1
ATOM 1305 O O . GLN A 1 162 ? 13.575 -2.903 -3.022 1.00 96.94 162 GLN A O 1
ATOM 1310 N N . MET A 1 163 ? 13.131 -3.789 -5.044 1.00 96.25 163 MET A N 1
ATOM 1311 C CA . MET A 1 163 ? 11.717 -3.435 -5.096 1.00 96.25 163 MET A CA 1
ATOM 1312 C C . MET A 1 163 ? 10.909 -4.673 -5.473 1.00 96.25 163 MET A C 1
ATOM 1314 O O . MET A 1 163 ? 11.074 -5.236 -6.554 1.00 96.25 163 MET A O 1
ATOM 1318 N N . GLU A 1 164 ? 10.062 -5.109 -4.550 1.00 95.62 164 GLU A N 1
ATOM 1319 C CA . GLU A 1 164 ? 9.174 -6.249 -4.744 1.00 95.62 164 GLU A CA 1
ATOM 1320 C C . GLU A 1 164 ? 7.872 -5.781 -5.388 1.00 95.62 164 GLU A C 1
ATOM 1322 O O . GLU A 1 164 ? 7.262 -4.812 -4.923 1.00 95.62 164 GLU A O 1
ATOM 1327 N N . LEU A 1 165 ? 7.472 -6.466 -6.457 1.00 96.12 165 LEU A N 1
ATOM 1328 C CA . LEU A 1 165 ? 6.326 -6.142 -7.290 1.00 96.12 165 LEU A CA 1
ATOM 1329 C C . LEU A 1 165 ? 5.301 -7.283 -7.326 1.00 96.12 165 LEU A C 1
ATOM 1331 O O . LEU A 1 165 ? 5.654 -8.465 -7.296 1.00 96.12 165 LEU A O 1
ATOM 1335 N N . ASP A 1 166 ? 4.034 -6.908 -7.461 1.00 94.25 166 ASP A N 1
ATOM 1336 C CA . ASP A 1 166 ? 2.883 -7.792 -7.640 1.00 94.25 166 ASP A CA 1
ATOM 1337 C C . ASP A 1 166 ? 2.066 -7.390 -8.882 1.00 94.25 166 ASP A C 1
ATOM 1339 O O . ASP A 1 166 ? 2.277 -6.337 -9.490 1.00 94.25 166 ASP A O 1
ATOM 1343 N N . LYS A 1 167 ? 1.106 -8.238 -9.269 1.00 94.50 167 LYS A N 1
ATOM 1344 C CA . LYS A 1 167 ? 0.168 -8.038 -10.383 1.00 94.50 167 LYS A CA 1
ATOM 1345 C C . LYS A 1 167 ? 0.857 -7.869 -11.742 1.00 94.50 167 LYS A C 1
ATOM 1347 O O . LYS A 1 167 ? 0.286 -7.293 -12.664 1.00 94.50 167 LYS A O 1
ATOM 1352 N N . VAL A 1 168 ? 2.047 -8.446 -11.889 1.00 96.75 168 VAL A N 1
ATOM 1353 C CA . VAL A 1 168 ? 2.834 -8.502 -13.127 1.00 96.75 168 VAL A CA 1
ATOM 1354 C C . VAL A 1 168 ? 3.294 -9.933 -13.373 1.00 96.75 168 VAL A C 1
ATOM 1356 O O . VAL A 1 168 ? 3.539 -10.681 -12.436 1.00 96.75 168 VAL A O 1
ATOM 1359 N N . LYS A 1 169 ? 3.409 -10.359 -14.633 1.00 97.25 169 LYS A N 1
ATOM 1360 C CA . LYS A 1 169 ? 3.936 -11.700 -14.925 1.00 97.25 169 LYS A CA 1
ATOM 1361 C C . LYS A 1 169 ? 5.433 -11.759 -14.582 1.00 97.25 169 LYS A C 1
ATOM 1363 O O . LYS A 1 169 ? 6.161 -10.887 -15.058 1.00 97.25 169 LYS A O 1
ATOM 1368 N N . PRO A 1 170 ? 5.923 -12.805 -13.887 1.00 96.88 170 PRO A N 1
ATOM 1369 C CA . PRO A 1 170 ? 7.348 -12.944 -13.572 1.00 96.88 170 PRO A CA 1
ATOM 1370 C C . PRO A 1 170 ? 8.258 -12.814 -14.802 1.00 96.88 170 PRO A C 1
ATOM 1372 O O . PRO A 1 170 ? 9.227 -12.063 -14.771 1.00 96.88 170 PRO A O 1
ATOM 1375 N N . SER A 1 171 ? 7.888 -13.450 -15.923 1.00 96.69 171 SER A N 1
ATOM 1376 C CA . SER A 1 171 ? 8.671 -13.394 -17.165 1.00 96.69 171 SER A CA 1
ATOM 1377 C C . SER A 1 171 ? 8.772 -11.982 -17.744 1.00 96.69 171 SER A C 1
ATOM 1379 O O . SER A 1 171 ? 9.806 -11.607 -18.274 1.00 96.69 171 SER A O 1
ATOM 1381 N N . ARG A 1 172 ? 7.716 -11.169 -17.615 1.00 97.75 172 ARG A N 1
ATOM 1382 C CA . ARG A 1 172 ? 7.710 -9.783 -18.106 1.00 97.75 172 ARG A CA 1
ATOM 1383 C C . ARG A 1 172 ? 8.636 -8.900 -17.285 1.00 97.75 172 ARG A C 1
ATOM 1385 O O . ARG A 1 172 ? 9.309 -8.040 -17.844 1.00 97.75 172 ARG A O 1
ATOM 1392 N N . LEU A 1 173 ? 8.688 -9.134 -15.975 1.00 97.06 173 LEU A N 1
ATOM 1393 C CA . LEU A 1 173 ? 9.589 -8.418 -15.083 1.00 97.06 173 LEU A CA 1
ATOM 1394 C C . LEU A 1 173 ? 11.060 -8.776 -15.339 1.00 97.06 173 LEU A C 1
ATOM 1396 O O . LEU A 1 173 ? 11.922 -7.894 -15.344 1.00 97.06 173 LEU A O 1
ATOM 1400 N N . GLU A 1 174 ? 11.329 -10.060 -15.587 1.00 96.31 174 GLU A N 1
ATOM 1401 C CA . GLU A 1 174 ? 12.650 -10.559 -15.974 1.00 96.31 174 GLU A CA 1
ATOM 1402 C C . GLU A 1 174 ? 13.094 -9.963 -17.316 1.00 96.31 174 GLU A C 1
ATOM 1404 O O . GLU A 1 174 ? 14.170 -9.375 -17.388 1.00 96.31 174 GLU A O 1
ATOM 1409 N N . GLU A 1 175 ? 12.243 -10.024 -18.346 1.00 97.38 175 GLU A N 1
ATOM 1410 C CA . GLU A 1 175 ? 12.498 -9.430 -19.666 1.00 97.38 175 GLU A CA 1
ATOM 1411 C C . GLU A 1 175 ? 12.781 -7.922 -19.573 1.00 97.38 175 GLU A C 1
ATOM 1413 O O . GLU A 1 175 ? 13.724 -7.434 -20.192 1.00 97.38 175 GLU A O 1
ATOM 1418 N N . PHE A 1 176 ? 11.995 -7.183 -18.782 1.00 98.12 176 PHE A N 1
ATOM 1419 C CA . PHE A 1 176 ? 12.173 -5.743 -18.584 1.00 98.12 176 PHE A CA 1
ATOM 1420 C C . PHE A 1 176 ? 13.516 -5.412 -17.925 1.00 98.12 176 PHE A C 1
ATOM 1422 O O . PHE A 1 176 ? 14.259 -4.556 -18.408 1.00 98.12 176 PHE A O 1
ATOM 1429 N N . SER A 1 177 ? 13.848 -6.121 -16.843 1.00 97.38 177 SER A N 1
ATOM 1430 C CA . SER A 1 177 ? 15.105 -5.917 -16.113 1.00 97.38 177 SER A CA 1
ATOM 1431 C C . SER A 1 177 ? 16.312 -6.319 -16.965 1.00 97.38 177 SER A C 1
ATOM 1433 O O . SER A 1 177 ? 17.326 -5.626 -16.973 1.00 97.38 177 SER A O 1
ATOM 1435 N N . ALA A 1 178 ? 16.194 -7.413 -17.723 1.00 96.81 178 ALA A N 1
ATOM 1436 C CA . ALA A 1 178 ? 17.218 -7.876 -18.649 1.00 96.81 178 ALA A CA 1
ATOM 1437 C C . ALA A 1 178 ? 17.451 -6.866 -19.784 1.00 96.81 178 ALA A C 1
ATOM 1439 O O . ALA A 1 178 ? 18.599 -6.545 -20.087 1.00 96.81 178 ALA A O 1
ATOM 1440 N N . MET A 1 179 ? 16.379 -6.317 -20.362 1.00 97.44 179 MET A N 1
ATOM 1441 C CA . MET A 1 179 ? 16.435 -5.280 -21.394 1.00 97.44 179 MET A CA 1
ATOM 1442 C C . MET A 1 179 ? 17.182 -4.033 -20.902 1.00 97.44 179 MET A C 1
ATOM 1444 O O . MET A 1 179 ? 18.132 -3.611 -21.558 1.00 97.44 179 MET A O 1
ATOM 1448 N N . LEU A 1 180 ? 16.836 -3.505 -19.721 1.00 96.88 180 LEU A N 1
ATOM 1449 C CA . LEU A 1 180 ? 17.522 -2.344 -19.130 1.00 96.88 180 LEU A CA 1
ATOM 1450 C C . LEU A 1 180 ? 18.976 -2.633 -18.730 1.00 96.88 180 LEU A C 1
ATOM 1452 O O . LEU A 1 180 ? 19.799 -1.723 -18.700 1.00 96.88 180 LEU A O 1
ATOM 1456 N N . ALA A 1 181 ? 19.313 -3.894 -18.462 1.00 94.31 181 ALA A N 1
ATOM 1457 C CA . ALA A 1 181 ? 20.688 -4.335 -18.240 1.00 94.31 181 ALA A CA 1
ATOM 1458 C C . ALA A 1 181 ? 21.460 -4.621 -19.550 1.00 94.31 181 ALA A C 1
ATOM 1460 O O . ALA A 1 181 ? 22.593 -5.101 -19.505 1.00 94.31 181 ALA A O 1
ATOM 1461 N N . GLY A 1 182 ? 20.868 -4.336 -20.717 1.00 91.94 182 GLY A N 1
ATOM 1462 C CA . GLY A 1 182 ? 21.498 -4.489 -22.032 1.00 91.94 182 GLY A CA 1
ATOM 1463 C C . GLY A 1 182 ? 21.401 -5.894 -22.637 1.00 91.94 182 GLY A C 1
ATOM 1464 O O . GLY A 1 182 ? 22.006 -6.161 -23.673 1.00 91.94 182 GLY A O 1
ATOM 1465 N N . TYR A 1 183 ? 20.628 -6.804 -22.040 1.00 93.75 183 TYR A N 1
ATOM 1466 C CA . TYR A 1 183 ? 20.418 -8.167 -22.540 1.00 93.75 183 TYR A CA 1
ATOM 1467 C C . TYR A 1 183 ? 19.248 -8.242 -23.536 1.00 93.75 183 TYR A C 1
ATOM 1469 O O . TYR A 1 183 ? 18.321 -9.035 -23.377 1.00 93.75 183 TYR A O 1
ATOM 1477 N N . CYS A 1 184 ? 19.281 -7.416 -24.582 1.00 94.25 184 CYS A N 1
ATOM 1478 C CA . CYS A 1 184 ? 18.324 -7.456 -25.691 1.00 94.25 184 CYS A CA 1
ATOM 1479 C C . CYS A 1 184 ? 18.992 -7.028 -27.014 1.00 94.25 184 CYS A C 1
ATOM 1481 O O . CYS A 1 184 ? 20.109 -6.504 -26.998 1.00 94.25 184 CYS A O 1
ATOM 1483 N N . PRO A 1 185 ? 18.363 -7.267 -28.181 1.00 96.38 185 PRO A N 1
ATOM 1484 C CA . PRO A 1 185 ? 18.859 -6.727 -29.442 1.00 96.38 185 PRO A CA 1
ATOM 1485 C C . PRO A 1 185 ? 18.991 -5.200 -29.390 1.00 96.38 185 PRO A C 1
ATOM 1487 O O . PRO A 1 185 ? 18.106 -4.516 -28.884 1.00 96.38 185 PRO A O 1
ATOM 1490 N N . VAL A 1 186 ? 20.054 -4.656 -29.990 1.00 94.38 186 VAL A N 1
ATOM 1491 C CA . VAL A 1 186 ? 20.315 -3.201 -30.018 1.00 94.38 186 VAL A CA 1
ATOM 1492 C C . VAL A 1 186 ? 19.120 -2.418 -30.567 1.00 94.38 186 VAL A C 1
ATOM 1494 O O . VAL A 1 186 ? 18.742 -1.401 -30.001 1.00 94.38 186 VAL A O 1
ATOM 1497 N N . SER A 1 187 ? 18.460 -2.936 -31.606 1.00 95.00 187 SER A N 1
ATOM 1498 C CA . SER A 1 187 ? 17.269 -2.310 -32.191 1.00 95.00 187 SER A CA 1
ATOM 1499 C C . SER A 1 187 ? 16.089 -2.201 -31.224 1.00 95.00 187 SER A C 1
ATOM 1501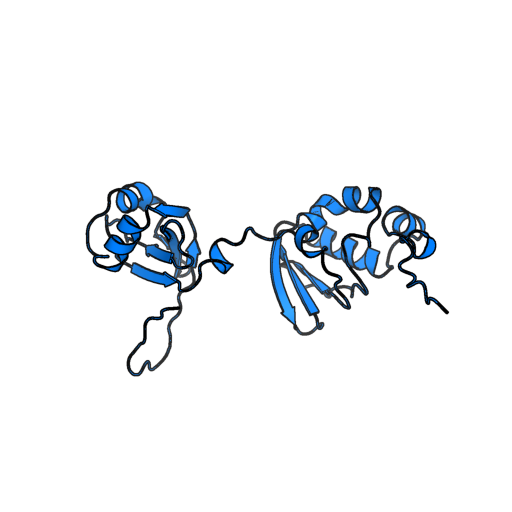 O O . SER A 1 187 ? 15.289 -1.277 -31.341 1.00 95.00 187 SER A O 1
ATOM 1503 N N . ASP A 1 188 ? 15.951 -3.151 -30.298 1.00 95.25 188 ASP A N 1
ATOM 1504 C CA . ASP A 1 188 ? 14.896 -3.125 -29.284 1.00 95.25 188 ASP A CA 1
ATOM 1505 C C . ASP A 1 188 ? 15.263 -2.152 -28.160 1.00 95.25 188 ASP A C 1
ATOM 1507 O O . ASP A 1 188 ? 14.418 -1.371 -27.722 1.00 95.25 188 ASP A O 1
ATOM 1511 N N . TYR A 1 189 ? 16.538 -2.139 -27.755 1.00 95.69 189 TYR A N 1
ATOM 1512 C CA . TYR A 1 189 ? 17.055 -1.187 -26.774 1.00 95.69 189 TYR A CA 1
ATOM 1513 C C . TYR A 1 189 ? 16.877 0.261 -27.247 1.00 95.69 189 TYR A C 1
ATOM 1515 O O . TYR A 1 189 ? 16.238 1.052 -26.563 1.00 95.69 189 TYR A O 1
ATOM 1523 N N . GLU A 1 190 ? 17.355 0.594 -28.449 1.00 94.56 190 GLU A N 1
ATOM 1524 C CA . GLU A 1 190 ? 17.236 1.935 -29.045 1.00 94.56 190 GLU A CA 1
ATOM 1525 C C . GLU A 1 190 ? 15.776 2.369 -29.225 1.00 94.56 190 GLU A C 1
ATOM 1527 O O . GLU A 1 190 ? 15.448 3.551 -29.143 1.00 94.56 190 GLU A O 1
ATOM 1532 N N . LYS A 1 191 ? 14.871 1.412 -29.454 1.00 96.06 191 LYS A N 1
ATOM 1533 C CA . LYS A 1 191 ? 13.440 1.687 -29.580 1.00 96.06 191 LYS A CA 1
ATOM 1534 C C . LYS A 1 191 ? 12.797 2.043 -28.239 1.00 96.06 191 LYS A C 1
ATOM 1536 O O . LYS A 1 191 ? 11.884 2.871 -28.214 1.00 96.06 191 LYS A O 1
ATOM 1541 N N . TRP A 1 192 ? 13.194 1.390 -27.149 1.00 97.25 192 TRP A N 1
ATOM 1542 C CA . TRP A 1 192 ? 12.495 1.471 -25.861 1.00 97.25 192 TRP A CA 1
ATOM 1543 C C . TRP A 1 192 ? 13.192 2.332 -24.808 1.00 97.25 192 TRP A C 1
ATOM 1545 O O . TRP A 1 192 ? 12.508 2.835 -23.916 1.00 97.25 192 TRP A O 1
ATOM 1555 N N . VAL A 1 193 ? 14.504 2.528 -24.910 1.00 96.81 193 VAL A N 1
ATOM 1556 C CA . VAL A 1 193 ? 15.325 3.251 -23.933 1.00 96.81 193 VAL A CA 1
ATOM 1557 C C . VAL A 1 193 ? 15.818 4.561 -24.534 1.00 96.81 193 VAL A C 1
ATOM 1559 O O . VAL A 1 193 ? 16.314 4.598 -25.662 1.00 96.81 193 VAL A O 1
ATOM 1562 N N . THR A 1 194 ? 15.664 5.647 -23.780 1.00 95.12 194 THR A N 1
ATOM 1563 C CA . THR A 1 194 ? 16.132 6.979 -24.177 1.00 95.12 194 THR A CA 1
ATOM 1564 C C . THR A 1 194 ? 17.657 6.986 -24.269 1.00 95.12 194 THR A C 1
ATOM 1566 O O . THR A 1 194 ? 18.337 6.491 -23.372 1.00 95.12 194 THR A O 1
ATOM 1569 N N . GLN A 1 195 ? 18.201 7.544 -25.348 1.00 87.50 195 GLN A N 1
ATOM 1570 C CA . GLN A 1 195 ? 19.647 7.647 -25.543 1.00 87.50 195 GLN A CA 1
ATOM 1571 C C . GLN A 1 195 ? 20.199 8.898 -24.838 1.00 87.50 195 GLN A C 1
ATOM 1573 O O . GLN A 1 195 ? 19.493 9.896 -24.696 1.00 87.50 195 GLN A O 1
ATOM 1578 N N . GLU A 1 196 ? 21.465 8.869 -24.406 1.00 70.75 196 GLU A N 1
ATOM 1579 C CA . GLU A 1 196 ? 22.096 9.986 -23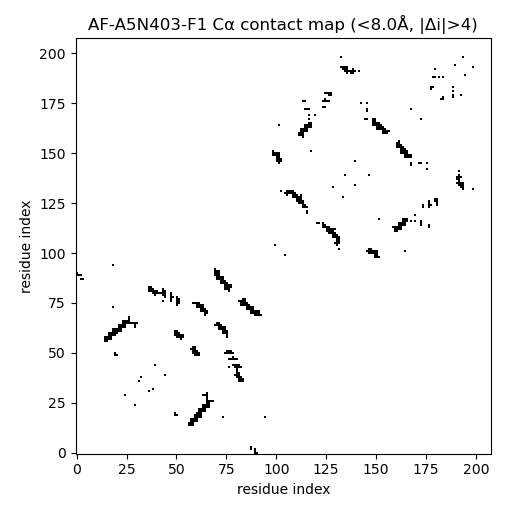.674 1.00 70.75 196 GLU A CA 1
ATOM 1580 C C . GLU A 1 196 ? 22.071 11.314 -24.458 1.00 70.75 196 GLU A C 1
ATOM 1582 O O . GLU A 1 196 ? 21.928 12.380 -23.857 1.00 70.75 196 GLU A O 1
ATOM 1587 N N . ASP A 1 197 ? 22.130 11.254 -25.792 1.00 62.62 197 ASP A N 1
ATOM 1588 C CA . ASP A 1 197 ? 22.069 12.427 -26.677 1.00 62.62 197 ASP A CA 1
ATOM 1589 C C . ASP A 1 197 ? 20.657 13.045 -26.789 1.00 62.62 197 ASP A C 1
ATOM 1591 O O . ASP A 1 197 ? 20.518 14.195 -27.211 1.00 62.62 197 ASP A O 1
ATOM 1595 N N . ASP A 1 198 ? 19.615 12.309 -26.384 1.00 59.00 198 ASP A N 1
ATOM 1596 C CA . ASP A 1 198 ? 18.206 12.720 -26.461 1.00 59.00 198 ASP A CA 1
ATOM 1597 C C . ASP A 1 198 ? 17.659 13.263 -25.124 1.00 59.00 198 ASP A C 1
ATOM 1599 O O . ASP A 1 198 ? 16.537 13.780 -25.063 1.00 59.00 198 ASP A O 1
ATOM 1603 N N . ALA A 1 199 ? 18.436 13.185 -24.037 1.00 55.44 199 ALA A N 1
ATOM 1604 C CA . ALA A 1 199 ? 18.043 13.713 -22.734 1.00 55.44 199 ALA A CA 1
ATOM 1605 C C . ALA A 1 199 ? 18.136 15.258 -22.707 1.00 55.44 199 ALA A C 1
ATOM 1607 O O . ALA A 1 199 ? 19.136 15.835 -23.146 1.00 55.44 199 ALA A O 1
ATOM 1608 N N . PRO A 1 200 ? 17.133 15.988 -22.174 1.00 52.03 200 PRO A N 1
ATOM 1609 C CA . PRO A 1 200 ? 17.193 17.445 -22.102 1.00 52.03 200 PRO A CA 1
ATOM 1610 C C . PRO A 1 200 ? 18.399 17.896 -21.265 1.00 52.03 200 PRO A C 1
ATOM 1612 O O . PRO A 1 200 ? 18.479 17.629 -20.068 1.00 52.03 200 PRO A O 1
ATOM 1615 N N . SER A 1 201 ? 19.334 18.604 -21.909 1.00 49.12 201 SER A N 1
ATOM 1616 C CA . SER A 1 201 ? 20.572 19.095 -21.295 1.00 49.12 201 SER A CA 1
ATOM 1617 C C . SER A 1 201 ? 20.297 19.905 -20.023 1.00 49.12 201 SER A C 1
ATOM 1619 O O . SER A 1 201 ? 19.873 21.060 -20.083 1.00 49.12 201 SER A O 1
ATOM 1621 N N . GLN A 1 202 ? 20.602 19.334 -18.858 1.00 52.66 202 GLN A N 1
ATOM 1622 C CA . GLN A 1 202 ? 20.749 20.091 -17.617 1.00 52.66 202 GLN A CA 1
ATOM 1623 C C . GLN A 1 202 ? 22.202 20.551 -17.467 1.00 52.66 202 GLN A C 1
ATOM 1625 O O . GLN A 1 202 ? 22.948 20.063 -16.625 1.00 52.66 202 GLN A O 1
ATOM 1630 N N . SER A 1 203 ? 22.621 21.505 -18.298 1.00 38.53 203 SER A N 1
ATOM 1631 C CA . SER A 1 203 ? 23.901 22.192 -18.091 1.00 38.53 203 SER A CA 1
ATOM 1632 C C . SER A 1 203 ? 23.677 23.457 -17.249 1.00 38.53 203 SER A C 1
ATOM 1634 O O . SER A 1 203 ? 22.955 24.354 -17.697 1.00 38.53 203 SER A O 1
ATOM 1636 N N . PRO A 1 204 ? 24.291 23.607 -16.058 1.00 45.69 204 PRO A N 1
ATOM 1637 C CA . PRO A 1 204 ? 24.266 24.869 -15.330 1.00 45.69 204 PRO A CA 1
ATOM 1638 C C . PRO A 1 204 ? 25.071 25.913 -16.109 1.00 45.69 204 PRO A C 1
ATOM 1640 O O . PRO A 1 204 ? 26.268 25.743 -16.343 1.00 45.69 204 PRO A O 1
ATOM 1643 N N . GLN A 1 205 ? 24.438 27.022 -16.495 1.00 43.38 205 GLN A N 1
ATOM 1644 C CA . GLN A 1 205 ? 25.165 28.188 -16.994 1.00 43.38 205 GLN A CA 1
ATOM 1645 C C . GLN A 1 205 ? 26.037 28.755 -15.867 1.00 43.38 205 GLN A C 1
ATOM 1647 O O . GLN A 1 205 ? 25.551 29.470 -14.988 1.00 43.38 205 GLN A O 1
ATOM 1652 N N . MET A 1 206 ? 27.340 28.475 -15.909 1.00 38.91 206 MET A N 1
ATOM 1653 C CA . MET A 1 206 ? 28.323 29.279 -15.190 1.00 38.91 206 MET A CA 1
ATOM 1654 C C . MET A 1 206 ? 28.336 30.677 -15.812 1.00 38.91 206 MET A C 1
ATOM 1656 O O . MET A 1 206 ? 28.830 30.878 -16.920 1.00 38.91 206 MET A O 1
ATOM 1660 N N . LYS A 1 207 ? 27.765 31.648 -15.095 1.00 42.78 207 LYS A N 1
ATOM 1661 C CA . LYS A 1 207 ? 28.014 33.066 -15.358 1.00 42.78 207 LYS A CA 1
ATOM 1662 C C . LYS A 1 207 ? 29.442 33.375 -14.904 1.00 42.78 207 LYS A C 1
ATOM 1664 O O . LYS A 1 207 ? 29.741 33.223 -13.720 1.00 42.78 207 LYS A O 1
ATOM 1669 N N . LEU A 1 208 ? 30.292 33.739 -15.863 1.00 45.66 208 LEU A N 1
ATOM 1670 C CA . LEU A 1 208 ? 31.572 34.414 -15.630 1.00 45.66 208 LEU A CA 1
ATOM 1671 C C . LEU A 1 208 ? 31.341 35.827 -15.085 1.00 45.66 208 LEU A C 1
ATOM 1673 O O . LEU A 1 208 ? 30.355 36.466 -15.523 1.00 45.66 208 LEU A O 1
#

Mean predicted aligned error: 11.26 Å

Solvent-accessible surface area (backbone atoms only — not comparable to full-atom values): 12028 Å² total; per-residue (Å²): 134,67,84,89,84,76,84,81,65,92,67,84,84,85,74,57,68,43,78,65,43,78,46,83,34,59,43,68,58,39,52,47,41,77,76,40,40,81,49,75,37,70,78,43,47,79,42,33,94,53,31,47,69,49,98,87,60,37,33,27,14,36,34,41,31,24,60,98,53,59,38,32,35,39,30,31,30,89,80,37,34,27,46,69,41,70,46,81,35,59,60,35,60,86,78,67,50,72,74,45,28,45,56,70,57,18,83,44,83,40,63,52,36,28,69,40,44,76,92,53,97,68,92,61,44,59,24,64,66,49,34,73,66,47,44,28,73,60,21,49,64,77,39,40,62,57,38,61,12,34,47,75,49,77,49,78,54,97,86,39,42,34,36,32,31,38,90,51,59,62,68,58,52,50,52,52,31,29,40,67,54,62,67,54,60,66,73,56,44,66,54,24,36,53,51,86,90,74,53,84,81,88,71,82,82,78,82,128